Protein AF-A0A2S4KTD4-F1 (afdb_monomer)

Foldseek 3Di:
DDDDDDDPPDPPPPDCPFDWDFLVPADPVLSVLLVLLLVLLCPDPLNLQLLLCLLLQAHALVLQVQFAVRLDDPPQCSNPPRNDRDPCSSVVSVVLVVVDDNRRDIDGPVLRVQCRPDDPPDLSVLLSSVLSSLSSLLVSQLVSNVVSQVPRPCNPVCSQQDFDDPPDPSCVVSCLLVVVGGQPGNLADSFQRPQVLDPSRVSSRNSQSRSCRRQVFRKWAQPDDVVVDVPTDRSWIWGQHRGPPFENWIFTDDPVRSVLSSCSSRDPDPRDDDPPHDTDALVRPDTDQSQPQCVVRVIGSDNRRGDHDDLSDDRPLCDPDDDDGNHHVDPVRSVVSNVVVVVVNCCNVCVVVVPDDD

Structure (mmCIF, N/CA/C/O backbone):
data_AF-A0A2S4KTD4-F1
#
_entry.id   AF-A0A2S4KTD4-F1
#
loop_
_atom_site.group_PDB
_atom_site.id
_atom_site.type_symbol
_atom_site.label_atom_id
_atom_site.label_alt_id
_atom_site.label_comp_id
_atom_site.label_asym_id
_atom_site.label_entity_id
_atom_site.label_seq_id
_atom_site.pdbx_PDB_ins_code
_atom_site.Cartn_x
_atom_site.Cartn_y
_atom_site.Cartn_z
_atom_site.occupancy
_atom_site.B_iso_or_equiv
_atom_site.auth_seq_id
_atom_site.auth_comp_id
_atom_site.auth_asym_id
_atom_site.auth_atom_id
_atom_site.pdbx_PDB_model_num
ATOM 1 N N . MET A 1 1 ? 37.940 0.128 45.887 1.00 30.17 1 MET A N 1
ATOM 2 C CA . MET A 1 1 ? 36.578 0.673 46.060 1.00 30.17 1 MET A CA 1
ATOM 3 C C . MET A 1 1 ? 35.927 0.719 44.689 1.00 30.17 1 MET A C 1
ATOM 5 O O . MET A 1 1 ? 36.475 1.407 43.834 1.00 30.17 1 MET A O 1
ATOM 9 N N . PRO A 1 2 ? 34.872 -0.063 44.424 1.00 27.50 2 PRO A N 1
ATOM 10 C CA . PRO A 1 2 ? 34.248 -0.081 43.109 1.00 27.50 2 PRO A CA 1
ATOM 11 C C . PRO A 1 2 ? 33.307 1.120 42.961 1.00 27.50 2 PRO A C 1
ATOM 13 O O . PRO A 1 2 ? 32.542 1.439 43.870 1.00 27.50 2 PRO A O 1
ATOM 16 N N . ARG A 1 3 ? 33.415 1.803 41.817 1.00 25.70 3 ARG A N 1
ATOM 17 C CA . ARG A 1 3 ? 32.488 2.846 41.376 1.00 25.70 3 ARG A CA 1
ATOM 18 C C . ARG A 1 3 ? 31.232 2.194 40.800 1.00 25.70 3 ARG A C 1
ATOM 20 O O . ARG A 1 3 ? 31.315 1.200 40.087 1.00 25.70 3 ARG A O 1
ATOM 27 N N . SER A 1 4 ? 30.106 2.795 41.160 1.00 28.52 4 SER A N 1
ATOM 28 C CA . SER A 1 4 ? 28.743 2.526 40.712 1.00 28.52 4 SER A CA 1
ATOM 29 C C . SER A 1 4 ? 28.642 2.456 39.186 1.00 28.52 4 SER A C 1
ATOM 31 O O . SER A 1 4 ? 29.039 3.404 38.513 1.00 28.52 4 SER A O 1
ATOM 33 N N . ALA A 1 5 ? 28.086 1.362 38.665 1.00 29.75 5 ALA A N 1
ATOM 34 C CA . ALA A 1 5 ? 27.590 1.282 37.298 1.00 29.75 5 ALA A CA 1
ATOM 35 C C . ALA A 1 5 ? 26.124 1.729 37.302 1.00 29.75 5 ALA A C 1
ATOM 37 O O . ALA A 1 5 ? 25.269 1.099 37.924 1.00 29.75 5 ALA A O 1
ATOM 38 N N . THR A 1 6 ? 25.870 2.870 36.676 1.00 30.16 6 THR A N 1
ATOM 39 C CA . THR A 1 6 ? 24.541 3.386 36.355 1.00 30.16 6 THR A CA 1
ATOM 40 C C . THR A 1 6 ? 23.891 2.473 35.316 1.00 30.16 6 THR A C 1
ATOM 42 O O . THR A 1 6 ? 24.537 2.064 34.355 1.00 30.16 6 THR A O 1
ATOM 45 N N . LEU A 1 7 ? 22.624 2.134 35.550 1.00 32.22 7 LEU A N 1
ATOM 46 C CA . LEU A 1 7 ? 21.774 1.350 34.660 1.00 32.22 7 LEU A CA 1
ATOM 47 C C . LEU A 1 7 ? 21.475 2.161 33.393 1.00 32.22 7 LEU A C 1
ATOM 49 O O . LEU A 1 7 ? 20.851 3.217 33.474 1.00 32.22 7 LEU A O 1
ATOM 53 N N . ASP A 1 8 ? 21.917 1.650 32.249 1.00 29.38 8 ASP A N 1
ATOM 54 C CA . ASP A 1 8 ? 21.559 2.141 30.922 1.00 29.38 8 ASP A CA 1
ATOM 55 C C . ASP A 1 8 ? 20.225 1.490 30.516 1.00 29.38 8 ASP A C 1
ATOM 57 O O . ASP A 1 8 ? 20.170 0.349 30.067 1.00 29.38 8 ASP A O 1
ATOM 61 N N . GLY A 1 9 ? 19.121 2.171 30.829 1.00 31.25 9 GLY A N 1
ATOM 62 C CA . GLY A 1 9 ? 17.746 1.698 30.628 1.00 31.25 9 GLY A CA 1
ATOM 63 C C . GLY A 1 9 ? 17.096 2.213 29.343 1.00 31.25 9 GLY A C 1
ATOM 64 O O . GLY A 1 9 ? 15.888 2.433 29.340 1.00 31.25 9 GLY A O 1
ATOM 65 N N . GLY A 1 10 ? 17.877 2.482 28.290 1.00 29.48 10 GLY A N 1
ATOM 66 C CA . GLY A 1 10 ? 17.402 3.217 27.110 1.00 29.48 10 GLY A CA 1
ATOM 67 C C . GLY A 1 10 ? 17.307 2.450 25.787 1.00 29.48 10 GLY A C 1
ATOM 68 O O . GLY A 1 10 ? 16.684 2.964 24.863 1.00 29.48 10 GLY A O 1
ATOM 69 N N . GLN A 1 11 ? 17.891 1.252 25.653 1.00 28.97 11 GLN A N 1
ATOM 70 C CA . GLN A 1 11 ? 18.060 0.612 24.330 1.00 28.97 11 GLN A CA 1
ATOM 71 C C . GLN A 1 11 ? 17.286 -0.699 24.095 1.00 28.97 11 GLN A C 1
ATOM 73 O O . GLN A 1 11 ? 17.203 -1.153 22.957 1.00 28.97 11 GLN A O 1
ATOM 78 N N . ASP A 1 12 ? 16.625 -1.271 25.105 1.00 30.48 12 ASP A N 1
ATOM 79 C CA . ASP A 1 12 ? 16.071 -2.636 25.007 1.00 30.48 12 ASP A CA 1
ATOM 80 C C . ASP A 1 12 ? 14.594 -2.751 24.560 1.00 30.48 12 ASP A C 1
ATOM 82 O O . ASP A 1 12 ? 14.052 -3.854 24.507 1.00 30.48 12 ASP A O 1
ATOM 86 N N . ILE A 1 13 ? 13.912 -1.658 24.187 1.00 35.38 13 ILE A N 1
ATOM 87 C CA . ILE A 1 13 ? 12.490 -1.723 23.760 1.00 35.38 13 ILE A CA 1
ATOM 88 C C . ILE A 1 13 ? 12.328 -1.885 22.232 1.00 35.38 13 ILE A C 1
ATOM 90 O O . ILE A 1 13 ? 11.271 -2.294 21.755 1.00 35.38 13 ILE A O 1
ATOM 94 N N . GLN A 1 14 ? 13.367 -1.629 21.433 1.00 36.94 14 GLN A N 1
ATOM 95 C CA . GLN A 1 14 ? 13.210 -1.461 19.979 1.00 36.94 14 GLN A CA 1
ATOM 96 C C . GLN A 1 14 ? 13.331 -2.739 19.136 1.00 36.94 14 GLN A C 1
ATOM 98 O O . GLN A 1 14 ? 13.134 -2.677 17.927 1.00 36.94 14 GLN A O 1
ATOM 103 N N . ASN A 1 15 ? 13.592 -3.901 19.741 1.00 35.81 15 ASN A N 1
ATOM 104 C CA . ASN A 1 15 ? 13.793 -5.147 18.991 1.00 35.81 15 ASN A CA 1
ATOM 105 C C . ASN A 1 15 ? 13.049 -6.353 19.579 1.00 35.81 15 ASN A C 1
ATOM 107 O O . ASN A 1 15 ? 13.489 -7.498 19.471 1.00 35.81 15 ASN A O 1
ATOM 111 N N . ALA A 1 16 ? 11.897 -6.117 20.209 1.00 38.88 16 ALA A N 1
ATOM 112 C CA . ALA A 1 16 ? 10.996 -7.208 20.535 1.00 38.88 16 ALA A CA 1
ATOM 113 C C . ALA A 1 16 ? 10.395 -7.739 19.225 1.00 38.88 16 ALA A C 1
ATOM 115 O O . ALA A 1 16 ? 9.405 -7.223 18.717 1.00 38.88 16 ALA A O 1
ATOM 116 N N . GLN A 1 17 ? 11.007 -8.775 18.655 1.00 50.47 17 GLN A N 1
ATOM 117 C CA . GLN A 1 17 ? 10.362 -9.610 17.651 1.00 50.47 17 GLN A CA 1
ATOM 118 C C . GLN A 1 17 ? 9.195 -10.308 18.357 1.00 50.47 17 GLN A C 1
ATOM 120 O O . GLN A 1 17 ? 9.355 -11.348 18.998 1.00 50.47 17 GLN A O 1
ATOM 125 N N . PHE A 1 18 ? 8.030 -9.661 18.357 1.00 62.50 18 PHE A N 1
ATOM 126 C CA . PHE A 1 18 ? 6.862 -10.179 19.052 1.00 62.50 18 PHE A CA 1
ATOM 127 C C . PHE A 1 18 ? 6.509 -11.548 18.490 1.00 62.50 18 PHE A C 1
ATOM 129 O O . PHE A 1 18 ? 6.606 -11.804 17.286 1.00 62.50 18 PHE A O 1
ATOM 136 N N . LYS A 1 19 ? 6.097 -12.445 19.386 1.00 80.62 19 LYS A N 1
ATOM 137 C CA . LYS A 1 19 ? 5.692 -13.792 19.006 1.00 80.62 19 LYS A CA 1
ATOM 138 C C . LYS A 1 19 ? 4.590 -13.695 17.950 1.00 80.62 19 LYS A C 1
ATOM 140 O O . LYS A 1 19 ? 3.587 -13.015 18.167 1.00 80.62 19 LYS A O 1
ATOM 145 N N . LYS A 1 20 ? 4.776 -14.378 16.822 1.00 85.06 20 LYS A N 1
ATOM 146 C CA . LYS A 1 20 ? 3.723 -14.541 15.821 1.00 85.06 20 LYS A CA 1
ATOM 147 C C . LYS A 1 20 ? 2.714 -15.588 16.305 1.00 85.06 20 LYS A C 1
ATOM 149 O O . LYS A 1 20 ? 3.114 -16.638 16.814 1.00 85.06 20 LYS A O 1
ATOM 154 N N . LEU A 1 21 ? 1.422 -15.293 16.183 1.00 82.88 21 LEU A N 1
ATOM 155 C CA . LEU A 1 21 ? 0.322 -16.203 16.514 1.00 82.88 21 LEU A CA 1
ATOM 156 C C . LEU A 1 21 ? -0.505 -16.490 15.263 1.00 82.88 21 LEU A C 1
ATOM 158 O O . LEU A 1 21 ? -0.797 -15.576 14.494 1.00 82.88 21 LEU A O 1
ATOM 162 N N . ALA A 1 22 ? -0.875 -17.757 15.084 1.00 82.00 22 ALA A N 1
ATOM 163 C CA . ALA A 1 22 ? -1.760 -18.182 14.008 1.00 82.00 22 ALA A CA 1
ATOM 164 C C . ALA A 1 22 ? -3.225 -17.842 14.326 1.00 82.00 22 ALA A C 1
ATOM 166 O O . ALA A 1 22 ? -3.606 -17.693 15.495 1.00 82.00 22 ALA A O 1
ATOM 167 N N . MET A 1 23 ? -4.045 -17.714 13.282 1.00 79.56 23 MET A N 1
ATOM 168 C CA . MET A 1 23 ? -5.451 -17.303 13.405 1.00 79.56 23 MET A CA 1
ATOM 169 C C . MET A 1 23 ? -6.358 -18.339 14.061 1.00 79.56 23 MET A C 1
ATOM 171 O O . MET A 1 23 ? -7.436 -17.993 14.546 1.00 79.56 23 MET A O 1
ATOM 175 N N . ASP A 1 24 ? -5.904 -19.585 14.150 1.00 77.50 24 ASP A N 1
ATOM 176 C CA . ASP A 1 24 ? -6.538 -20.640 14.938 1.00 77.50 24 ASP A CA 1
ATOM 177 C C . ASP A 1 24 ? -6.622 -20.320 16.445 1.00 77.50 24 ASP A C 1
ATOM 179 O O . ASP A 1 24 ? -7.449 -20.897 17.147 1.00 77.50 24 ASP A O 1
ATOM 183 N N . ASN A 1 25 ? -5.836 -19.355 16.941 1.00 77.38 25 ASN A N 1
ATOM 184 C CA . ASN A 1 25 ? -5.872 -18.898 18.334 1.00 77.38 25 ASN A CA 1
ATOM 185 C C . ASN A 1 25 ? -6.998 -17.889 18.628 1.00 77.38 25 ASN A C 1
ATOM 187 O O . ASN A 1 25 ? -7.193 -17.507 19.784 1.00 77.38 25 ASN A O 1
ATOM 191 N N . LEU A 1 26 ? -7.725 -17.417 17.611 1.00 78.88 26 LEU A N 1
ATOM 192 C CA . LEU A 1 26 ? -8.837 -16.489 17.802 1.00 78.88 26 LEU A CA 1
ATOM 193 C C . LEU A 1 26 ? -10.074 -17.190 18.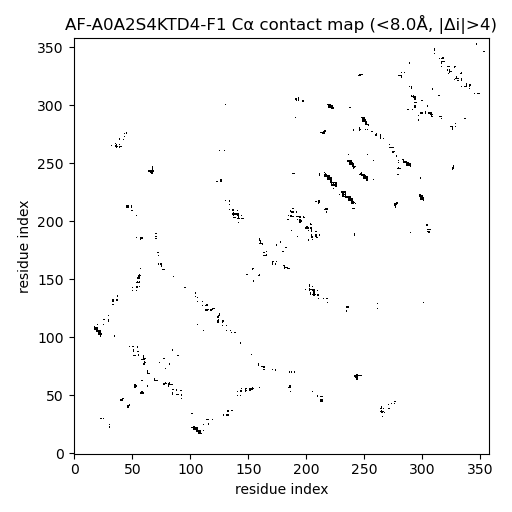373 1.00 78.88 26 LEU A C 1
ATOM 195 O O . LEU A 1 26 ? -10.423 -18.298 17.976 1.00 78.88 26 LEU A O 1
ATOM 199 N N . HIS A 1 27 ? -10.820 -16.484 19.229 1.00 84.00 27 HIS A N 1
ATOM 200 C CA . HIS A 1 27 ? -12.164 -16.914 19.621 1.00 84.00 27 HIS A CA 1
ATOM 201 C C . HIS A 1 27 ? -13.071 -17.060 18.388 1.00 84.00 27 HIS A C 1
ATOM 203 O O . HIS A 1 27 ? -13.015 -16.220 17.486 1.00 84.00 27 HIS A O 1
ATOM 209 N N . ASP A 1 28 ? -13.974 -18.047 18.395 1.00 85.25 28 ASP A N 1
ATOM 210 C CA . ASP A 1 28 ? -14.832 -18.400 17.249 1.00 85.25 28 ASP A CA 1
ATOM 211 C C . ASP A 1 28 ? -15.504 -17.192 16.584 1.00 85.25 28 ASP A C 1
ATOM 213 O O . ASP A 1 28 ? -15.520 -17.069 15.359 1.00 85.25 28 ASP A O 1
ATOM 217 N N . ARG A 1 29 ? -16.025 -16.252 17.386 1.00 90.25 29 ARG A N 1
ATOM 218 C CA . ARG A 1 29 ? -16.691 -15.047 16.871 1.00 90.25 29 ARG A CA 1
ATOM 219 C C . ARG A 1 29 ? -15.725 -14.104 16.149 1.00 90.25 29 ARG A C 1
ATOM 221 O O . ARG A 1 29 ? -16.057 -13.610 15.074 1.00 90.25 29 ARG A O 1
ATOM 228 N N . HIS A 1 30 ? -14.562 -13.834 16.736 1.00 92.69 30 HIS A N 1
ATOM 229 C CA . HIS A 1 30 ? -13.524 -12.980 16.149 1.00 92.69 30 HIS A CA 1
ATOM 230 C C . HIS A 1 30 ? -12.955 -13.619 14.882 1.00 92.69 30 HIS A C 1
ATOM 232 O O . HIS A 1 30 ? -12.873 -12.956 13.849 1.00 92.69 30 HIS A O 1
ATOM 238 N N . ARG A 1 31 ? -12.676 -14.928 14.925 1.00 91.00 31 ARG A N 1
ATOM 239 C CA . ARG A 1 31 ? -12.229 -15.698 13.760 1.00 91.00 31 ARG A CA 1
ATOM 240 C C . ARG A 1 31 ? -13.246 -15.651 12.623 1.00 91.00 31 ARG A C 1
ATOM 242 O O . ARG A 1 31 ? -12.862 -15.418 11.480 1.00 91.00 31 ARG A O 1
ATOM 249 N N . ALA A 1 32 ? -14.534 -15.824 12.919 1.00 91.88 32 ALA A N 1
ATOM 250 C CA . ALA A 1 32 ? -15.591 -15.775 11.911 1.00 91.88 32 ALA A CA 1
ATOM 251 C C . ALA A 1 32 ? -15.706 -14.392 11.247 1.00 91.88 32 ALA A C 1
ATOM 253 O O . ALA A 1 32 ? -15.875 -14.311 10.030 1.00 91.88 32 ALA A O 1
ATOM 254 N N . ILE A 1 33 ? -15.587 -13.304 12.021 1.00 94.81 33 ILE A N 1
ATOM 255 C CA . ILE A 1 33 ? -15.625 -11.938 11.474 1.00 94.81 33 ILE A CA 1
ATOM 256 C C . ILE A 1 33 ? -14.415 -11.687 10.573 1.00 94.81 33 ILE A C 1
ATOM 258 O O . ILE A 1 33 ? -14.598 -11.218 9.453 1.00 94.81 33 ILE A O 1
ATOM 262 N N . PHE A 1 34 ? -13.210 -12.032 11.030 1.00 95.12 34 PHE A N 1
ATOM 263 C CA . PHE A 1 34 ? -11.998 -11.903 10.224 1.00 95.12 34 PHE A CA 1
ATOM 264 C C . PHE A 1 34 ? -12.073 -12.729 8.934 1.00 95.12 34 PHE A C 1
ATOM 266 O O . PHE A 1 34 ? -11.857 -12.193 7.852 1.00 95.12 34 PHE A O 1
ATOM 273 N N . SER A 1 35 ? -12.428 -14.013 9.033 1.00 93.69 35 SER A N 1
ATOM 274 C CA . SER A 1 35 ? -12.451 -14.926 7.880 1.00 93.69 35 SER A CA 1
ATOM 275 C C . SER A 1 35 ? -13.426 -14.442 6.810 1.00 93.69 35 SER A C 1
ATOM 277 O O . SER A 1 35 ? -13.122 -14.485 5.618 1.00 93.69 35 SER A O 1
ATOM 279 N N . ARG A 1 36 ? -14.586 -13.924 7.232 1.00 94.69 36 ARG A N 1
ATOM 280 C CA . ARG A 1 36 ? -15.562 -13.312 6.329 1.00 94.69 36 ARG A CA 1
ATOM 281 C C . ARG A 1 36 ? -15.031 -12.031 5.697 1.00 94.69 36 ARG A C 1
ATOM 283 O O . ARG A 1 36 ? -15.137 -11.880 4.488 1.00 94.69 36 ARG A O 1
ATOM 290 N N . ALA A 1 37 ? -14.430 -11.145 6.487 1.00 96.88 37 ALA A N 1
ATOM 291 C CA . ALA A 1 37 ? -13.842 -9.909 5.983 1.00 96.88 37 ALA A CA 1
ATOM 292 C C . ALA A 1 37 ? -12.759 -10.181 4.929 1.00 96.88 37 ALA A C 1
ATOM 294 O O . ALA A 1 37 ? -12.789 -9.585 3.854 1.00 96.88 37 ALA A O 1
ATOM 295 N N . LEU A 1 38 ? -11.864 -11.135 5.193 1.00 96.38 38 LEU A N 1
ATOM 296 C CA . LEU A 1 38 ? -10.833 -11.545 4.245 1.00 96.38 38 LEU A CA 1
ATOM 297 C C . LEU A 1 38 ? -11.445 -12.173 2.990 1.00 96.38 38 LEU A C 1
ATOM 299 O O . LEU A 1 38 ? -11.059 -11.822 1.879 1.00 96.38 38 LEU A O 1
ATOM 303 N N . SER A 1 39 ? -12.444 -13.044 3.154 1.00 94.75 39 SER A N 1
ATOM 304 C CA . SER A 1 39 ? -13.160 -13.649 2.024 1.00 94.75 39 SER A CA 1
ATOM 305 C C . SER A 1 39 ? -13.825 -12.592 1.140 1.00 94.75 39 SER A C 1
ATOM 307 O O . SER A 1 39 ? -13.712 -12.678 -0.079 1.00 94.75 39 SER A O 1
ATOM 309 N N . ASN A 1 40 ? -14.455 -11.570 1.732 1.00 97.12 40 ASN A N 1
ATOM 310 C CA . ASN A 1 40 ? -15.074 -10.470 0.991 1.00 97.12 40 ASN A CA 1
ATOM 311 C C . ASN A 1 40 ? -14.031 -9.717 0.155 1.00 97.12 40 ASN A C 1
ATOM 313 O O . ASN A 1 40 ? -14.266 -9.485 -1.027 1.00 97.12 40 ASN A O 1
ATOM 317 N N . VAL A 1 41 ? -12.866 -9.390 0.731 1.00 97.75 41 VAL A N 1
ATOM 318 C CA . VAL A 1 41 ? -11.768 -8.720 0.008 1.00 97.75 41 VAL A CA 1
ATOM 319 C C . VAL A 1 41 ? -11.242 -9.587 -1.132 1.00 97.75 41 VAL A C 1
ATOM 321 O O . VAL A 1 41 ? -11.158 -9.123 -2.269 1.00 97.75 41 VAL A O 1
ATOM 324 N N . LEU A 1 42 ? -10.924 -10.855 -0.861 1.00 95.44 42 LEU A N 1
ATOM 325 C CA . LEU A 1 42 ? -10.374 -11.758 -1.872 1.00 95.44 42 LEU A CA 1
ATOM 326 C C . LEU A 1 42 ? -11.384 -12.054 -2.991 1.00 95.44 42 LEU A C 1
ATOM 328 O O . LEU A 1 42 ? -10.984 -12.324 -4.119 1.00 95.44 42 LEU A O 1
ATOM 332 N N . ALA A 1 43 ? -12.688 -12.008 -2.718 1.00 94.62 43 ALA A N 1
ATOM 333 C CA . ALA A 1 43 ? -13.732 -12.207 -3.722 1.00 94.62 43 ALA A CA 1
ATOM 334 C C . ALA A 1 43 ? -13.897 -11.027 -4.700 1.00 94.62 43 ALA A C 1
ATOM 336 O O . ALA A 1 43 ? -14.685 -11.131 -5.639 1.00 94.62 43 ALA A O 1
ATOM 337 N N . THR A 1 44 ? -13.193 -9.910 -4.496 1.00 97.12 44 THR A N 1
ATOM 338 C CA . THR A 1 44 ? -13.256 -8.763 -5.411 1.00 97.12 44 THR A CA 1
ATOM 339 C C . THR A 1 44 ? -12.488 -9.022 -6.708 1.00 97.12 44 THR A C 1
ATOM 341 O O . THR A 1 44 ? -11.442 -9.673 -6.710 1.00 97.12 44 THR A O 1
ATOM 344 N N . GLU A 1 45 ? -12.974 -8.447 -7.810 1.00 96.69 45 GLU A N 1
ATOM 345 C CA . GLU A 1 45 ? -12.299 -8.505 -9.117 1.00 96.69 45 GLU A CA 1
ATOM 346 C C . GLU A 1 45 ? -10.893 -7.890 -9.054 1.00 96.69 45 GLU A C 1
ATOM 348 O O . GLU A 1 45 ? -9.951 -8.422 -9.636 1.00 96.69 45 GLU A O 1
ATOM 353 N N . ILE A 1 46 ? -10.714 -6.808 -8.286 1.00 97.69 46 ILE A N 1
ATOM 354 C CA . ILE A 1 46 ? -9.402 -6.169 -8.134 1.00 97.69 46 ILE A CA 1
ATOM 355 C C . ILE A 1 46 ? -8.406 -7.052 -7.373 1.00 97.69 46 ILE A C 1
ATOM 357 O O . ILE A 1 46 ? -7.233 -7.089 -7.744 1.00 97.69 46 ILE A O 1
ATOM 361 N N . ALA A 1 47 ? -8.848 -7.803 -6.356 1.00 97.81 47 ALA A N 1
ATOM 362 C CA . ALA A 1 47 ? -7.993 -8.768 -5.665 1.00 97.81 47 ALA A CA 1
ATOM 363 C C . ALA A 1 47 ? -7.593 -9.925 -6.580 1.00 97.81 47 ALA A C 1
ATOM 365 O O . ALA A 1 47 ? -6.419 -10.295 -6.612 1.00 97.81 47 ALA A O 1
ATOM 366 N N . GLU A 1 48 ? -8.540 -10.450 -7.359 1.00 97.69 48 GLU A N 1
ATOM 367 C CA . GLU A 1 48 ? -8.266 -11.488 -8.348 1.00 97.69 48 GLU A CA 1
ATOM 368 C C . GLU A 1 48 ? -7.248 -11.024 -9.391 1.00 97.69 48 GLU A C 1
ATOM 370 O O . GLU A 1 48 ? -6.220 -11.677 -9.558 1.00 97.69 48 GLU A O 1
ATOM 375 N N . LEU A 1 49 ? -7.480 -9.871 -10.022 1.00 98.31 49 LEU A N 1
ATOM 376 C CA . LEU A 1 49 ? -6.595 -9.324 -11.048 1.00 98.31 49 LEU A CA 1
ATOM 377 C C . LEU A 1 49 ? -5.203 -8.988 -10.498 1.00 98.31 49 LEU A C 1
ATOM 379 O O . LEU A 1 49 ? -4.196 -9.187 -11.175 1.00 98.31 49 LEU A O 1
ATOM 383 N N . THR A 1 50 ? -5.124 -8.476 -9.269 1.00 98.50 50 THR A N 1
ATOM 384 C CA . THR A 1 50 ? -3.837 -8.170 -8.627 1.00 98.50 50 THR A CA 1
ATOM 385 C C . THR A 1 50 ? -3.057 -9.455 -8.358 1.00 98.50 50 THR A C 1
ATOM 387 O O . THR A 1 50 ? -1.892 -9.552 -8.732 1.00 98.50 50 THR A O 1
ATOM 390 N N . CYS A 1 51 ? -3.701 -10.473 -7.781 1.00 98.12 51 CYS A N 1
ATOM 391 C CA . CYS A 1 51 ? -3.074 -11.776 -7.556 1.00 98.12 51 CYS A CA 1
ATOM 392 C C . CYS A 1 51 ? -2.685 -12.462 -8.873 1.00 98.12 51 CYS A C 1
ATOM 394 O O . CYS A 1 51 ? -1.637 -13.099 -8.939 1.00 98.12 51 CYS A O 1
ATOM 396 N N . ALA A 1 52 ? -3.495 -12.314 -9.923 1.00 98.38 52 ALA A N 1
ATOM 397 C CA . ALA A 1 52 ? -3.203 -12.859 -11.242 1.00 98.38 52 ALA A CA 1
ATOM 398 C C . ALA A 1 52 ? -1.947 -12.248 -11.854 1.00 98.38 52 ALA A C 1
ATOM 400 O O . ALA A 1 52 ? -1.083 -12.992 -12.295 1.00 98.38 52 ALA A O 1
ATOM 401 N N . GLN A 1 53 ? -1.778 -10.929 -11.773 1.00 98.25 53 GLN A N 1
ATOM 402 C CA . GLN A 1 53 ? -0.542 -10.284 -12.218 1.00 98.25 53 GLN A CA 1
ATOM 403 C C . GLN A 1 53 ? 0.682 -10.793 -11.452 1.00 98.25 53 GLN A C 1
ATOM 405 O O . GLN A 1 53 ? 1.699 -11.076 -12.070 1.00 98.25 53 GLN A O 1
ATOM 410 N N . ILE A 1 54 ? 0.587 -10.995 -10.131 1.00 98.19 54 ILE A N 1
ATOM 411 C CA . ILE A 1 54 ? 1.697 -11.565 -9.343 1.00 98.19 54 ILE A CA 1
ATOM 412 C C . ILE A 1 54 ? 2.059 -12.974 -9.837 1.00 98.19 54 ILE A C 1
ATOM 414 O O . ILE A 1 54 ? 3.240 -13.309 -9.919 1.00 98.19 54 ILE A O 1
ATOM 418 N N . VAL A 1 55 ? 1.060 -13.792 -10.184 1.00 97.75 55 VAL A N 1
ATOM 419 C CA . VAL A 1 55 ? 1.275 -15.127 -10.769 1.00 97.75 55 VAL A CA 1
ATOM 420 C C . VAL A 1 55 ? 1.882 -15.041 -12.171 1.00 97.75 55 VAL A C 1
ATOM 422 O O . VAL A 1 55 ? 2.750 -15.851 -12.503 1.00 97.75 55 VAL A O 1
ATOM 425 N N . ASP A 1 56 ? 1.457 -14.060 -12.966 1.00 96.94 56 ASP A N 1
ATOM 426 C CA . ASP A 1 56 ? 2.033 -13.749 -14.277 1.00 96.94 56 ASP A CA 1
ATOM 427 C C . ASP A 1 56 ? 3.508 -13.340 -14.158 1.00 96.94 56 ASP A C 1
ATOM 429 O O . ASP A 1 56 ? 4.349 -13.710 -14.971 1.00 96.94 56 ASP A O 1
ATOM 433 N N . GLY A 1 57 ? 3.854 -12.646 -13.073 1.00 96.00 57 GLY A N 1
ATOM 434 C CA . GLY A 1 57 ? 5.211 -12.243 -12.701 1.00 96.00 57 GLY A CA 1
ATOM 435 C C . GLY A 1 57 ? 5.591 -10.824 -13.119 1.00 96.00 57 GLY A C 1
ATOM 436 O O . GLY A 1 57 ? 6.606 -10.318 -12.645 1.00 96.00 57 GLY A O 1
ATOM 437 N N . ILE A 1 58 ? 4.765 -10.152 -13.924 1.00 95.75 58 ILE A N 1
ATOM 438 C CA . ILE A 1 58 ? 4.885 -8.720 -14.233 1.00 95.75 58 ILE A CA 1
ATOM 439 C C . ILE A 1 58 ? 3.498 -8.043 -14.234 1.00 95.75 58 ILE A C 1
ATOM 441 O O . ILE A 1 58 ? 2.484 -8.711 -14.450 1.00 95.75 58 ILE A O 1
ATOM 445 N N . PRO A 1 59 ? 3.403 -6.725 -13.974 1.00 96.06 59 PRO A N 1
ATOM 446 C CA . PRO A 1 59 ? 2.129 -6.015 -14.015 1.00 96.06 59 PRO A CA 1
ATOM 447 C C . PRO A 1 59 ? 1.636 -5.831 -15.453 1.00 96.06 59 PRO A C 1
ATOM 449 O O . PRO A 1 59 ? 2.420 -5.743 -16.398 1.00 96.06 59 PRO A O 1
ATOM 452 N N . LEU A 1 60 ? 0.322 -5.705 -15.623 1.00 97.00 60 LEU A N 1
ATOM 453 C CA . LEU A 1 60 ? -0.265 -5.247 -16.878 1.00 97.00 60 LEU A CA 1
ATOM 454 C C . LEU A 1 60 ? 0.195 -3.821 -17.174 1.00 97.00 60 LEU A C 1
ATOM 456 O O . LEU A 1 60 ? 0.321 -2.990 -16.271 1.00 97.00 60 LEU A O 1
ATOM 460 N N . SER A 1 61 ? 0.349 -3.502 -18.456 1.00 95.44 61 SER A N 1
ATOM 461 C CA . SER A 1 61 ? 0.737 -2.161 -18.889 1.00 95.44 61 SER A CA 1
ATOM 462 C C . SER A 1 61 ? -0.193 -1.073 -18.353 1.00 95.44 61 SER A C 1
ATOM 464 O O . SER A 1 61 ? 0.273 -0.003 -17.971 1.00 95.44 61 SER A O 1
ATOM 466 N N . SER A 1 62 ? -1.502 -1.323 -18.302 1.00 94.94 62 SER A N 1
ATOM 467 C CA . SER A 1 62 ? -2.465 -0.368 -17.745 1.00 94.94 62 SER A CA 1
ATOM 468 C C . SER A 1 62 ? -2.230 -0.107 -16.257 1.00 94.94 62 SER A C 1
ATOM 470 O O . SER A 1 62 ? -2.350 1.033 -15.818 1.00 94.94 62 SER A O 1
ATOM 472 N N . VAL A 1 63 ? -1.860 -1.141 -15.500 1.00 94.94 63 VAL A N 1
ATOM 473 C CA . VAL A 1 63 ? -1.630 -1.066 -14.054 1.00 94.94 63 VAL A CA 1
ATOM 474 C C . VAL A 1 63 ? -0.308 -0.375 -13.737 1.00 94.94 63 VAL A C 1
ATOM 476 O O . VAL A 1 63 ? -0.263 0.430 -12.811 1.00 94.94 63 VAL A O 1
ATOM 479 N N . GLU A 1 64 ? 0.742 -0.625 -14.522 1.00 93.25 64 GLU A N 1
ATOM 480 C CA . GLU A 1 64 ? 1.999 0.125 -14.415 1.00 93.25 64 GLU A CA 1
ATOM 481 C C . GLU A 1 64 ? 1.773 1.616 -14.704 1.00 93.25 64 GLU A C 1
ATOM 483 O O . GLU A 1 64 ? 2.180 2.475 -13.919 1.00 93.25 64 GLU A O 1
ATOM 488 N N . LYS A 1 65 ? 1.050 1.930 -15.790 1.00 91.12 65 LYS A N 1
ATOM 489 C CA . LYS A 1 65 ? 0.782 3.315 -16.215 1.00 91.12 65 LYS A CA 1
ATOM 490 C C . LYS A 1 65 ? -0.067 4.090 -15.202 1.00 91.12 65 LYS A C 1
ATOM 492 O O . LYS A 1 65 ? -0.040 5.321 -15.214 1.00 91.12 65 LYS A O 1
ATOM 497 N N . ASP A 1 66 ? -0.801 3.373 -14.355 1.00 91.75 66 ASP A N 1
ATOM 498 C CA . ASP A 1 66 ? -1.607 3.867 -13.236 1.00 91.75 66 ASP A CA 1
ATOM 499 C C . ASP A 1 66 ? -0.787 4.036 -11.931 1.00 91.75 66 ASP A C 1
ATOM 501 O O . ASP A 1 66 ? -1.336 4.166 -10.835 1.00 91.75 66 ASP A O 1
ATOM 505 N N . GLY A 1 67 ? 0.545 4.014 -12.016 1.00 86.94 67 GLY A N 1
ATOM 506 C CA . GLY A 1 67 ? 1.458 4.341 -10.922 1.00 86.94 67 GLY A CA 1
ATOM 507 C C . GLY A 1 67 ? 1.755 5.843 -10.814 1.00 86.94 67 GLY A C 1
ATOM 5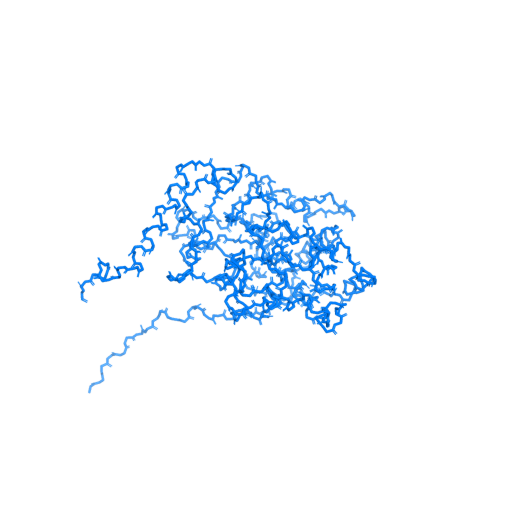08 O O . GLY A 1 67 ? 2.021 6.521 -11.811 1.00 86.94 67 GLY A O 1
ATOM 509 N N . TYR A 1 68 ? 1.778 6.387 -9.596 1.00 79.50 68 TYR A N 1
ATOM 510 C CA . TYR A 1 68 ? 2.209 7.760 -9.350 1.00 79.50 68 TYR A CA 1
ATOM 511 C C . TYR A 1 68 ? 3.702 7.894 -9.677 1.00 79.50 68 TYR A C 1
ATOM 513 O O . TYR A 1 68 ? 4.554 7.252 -9.069 1.00 79.50 68 TYR A O 1
ATOM 521 N N . GLY A 1 69 ? 4.032 8.791 -10.607 1.00 69.38 69 GLY A N 1
ATOM 522 C CA . GLY A 1 69 ? 5.414 9.073 -11.002 1.00 69.38 69 GLY A CA 1
ATOM 523 C C . GLY A 1 69 ? 6.005 8.112 -12.036 1.00 69.38 69 GLY A C 1
ATOM 524 O O . GLY A 1 69 ? 7.028 8.481 -12.595 1.00 69.38 69 GLY A O 1
ATOM 525 N N . ARG A 1 70 ? 5.319 6.995 -12.354 1.00 66.75 70 ARG A N 1
ATOM 526 C CA . ARG A 1 70 ? 5.758 5.885 -13.232 1.00 66.75 70 ARG A CA 1
ATOM 527 C C . ARG A 1 70 ? 7.100 5.285 -12.807 1.00 66.75 70 ARG A C 1
ATOM 529 O O . ARG A 1 70 ? 8.128 5.948 -12.859 1.00 66.75 70 ARG A O 1
ATOM 536 N N . SER A 1 71 ? 7.093 4.017 -12.416 1.00 71.00 71 SER A N 1
ATOM 537 C CA . SER A 1 71 ? 8.316 3.340 -11.966 1.00 71.00 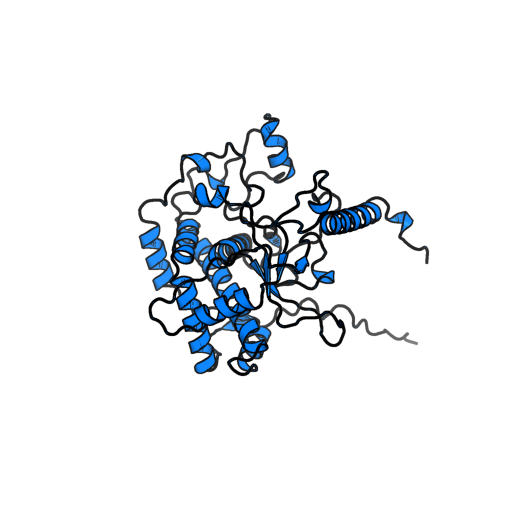71 SER A CA 1
ATOM 538 C C . SER A 1 71 ? 9.197 2.894 -13.138 1.00 71.00 71 SER A C 1
ATOM 540 O O . SER A 1 71 ? 10.403 2.732 -12.975 1.00 71.00 71 SER A O 1
ATOM 542 N N . LEU A 1 72 ? 8.625 2.702 -14.334 1.00 85.12 72 LEU A N 1
ATOM 543 C CA . LEU A 1 72 ? 9.375 2.257 -15.508 1.00 85.12 72 LEU A CA 1
ATOM 544 C C . LEU A 1 72 ? 9.620 3.391 -16.506 1.00 85.12 72 LEU A C 1
ATOM 546 O O . LEU A 1 72 ? 8.804 4.303 -16.670 1.00 85.12 72 LEU A O 1
ATOM 550 N N . SER A 1 73 ? 10.731 3.286 -17.246 1.00 86.25 73 SER A N 1
ATOM 551 C CA . SER A 1 73 ? 10.967 4.133 -18.420 1.00 86.25 73 SER A CA 1
ATOM 552 C C . SER A 1 73 ? 9.784 4.041 -19.389 1.00 86.25 73 SER A C 1
ATOM 554 O O . SER A 1 73 ? 9.156 2.991 -19.566 1.00 86.25 73 SER A O 1
ATOM 556 N N . ARG A 1 74 ? 9.501 5.147 -20.084 1.00 84.50 74 ARG A N 1
ATOM 557 C CA . ARG A 1 74 ? 8.465 5.203 -21.129 1.00 84.50 74 ARG A CA 1
ATOM 558 C C . ARG A 1 74 ? 8.745 4.252 -22.293 1.00 84.50 74 ARG A C 1
ATOM 560 O O . ARG A 1 74 ? 7.812 3.909 -23.011 1.00 84.50 74 ARG A O 1
ATOM 567 N N . LYS A 1 75 ? 10.002 3.835 -22.467 1.00 88.69 75 LYS A N 1
ATOM 568 C CA . LYS A 1 75 ? 10.455 2.911 -23.516 1.00 88.69 75 LYS A CA 1
ATOM 569 C C . LYS A 1 75 ? 10.413 1.445 -23.083 1.00 88.69 75 LYS A C 1
ATOM 571 O O . LYS A 1 75 ? 10.757 0.575 -23.877 1.00 88.69 75 LYS A O 1
ATOM 576 N N . HIS A 1 76 ? 10.008 1.160 -21.844 1.00 91.62 76 HIS A N 1
ATOM 577 C CA . HIS A 1 76 ? 9.981 -0.204 -21.334 1.00 91.62 76 HIS A CA 1
ATOM 578 C C . HIS A 1 76 ? 9.052 -1.093 -22.196 1.00 91.62 76 HIS A C 1
ATOM 580 O O . HIS A 1 76 ? 7.868 -0.765 -22.331 1.00 91.62 76 HIS A O 1
ATOM 586 N N . PRO A 1 77 ? 9.521 -2.234 -22.745 1.00 94.06 77 PRO A N 1
ATOM 587 C CA . PRO A 1 77 ? 8.750 -3.038 -23.705 1.00 94.06 77 PRO A CA 1
ATOM 588 C C . PRO A 1 77 ? 7.405 -3.549 -23.173 1.00 94.06 77 PRO A C 1
ATOM 590 O O . PRO A 1 77 ? 6.449 -3.689 -23.935 1.00 94.06 77 PRO A O 1
ATOM 593 N N . LEU A 1 78 ? 7.309 -3.762 -21.852 1.00 94.12 78 LEU A N 1
ATOM 594 C CA . LEU A 1 78 ? 6.065 -4.077 -21.127 1.00 94.12 78 LEU A CA 1
ATOM 595 C C . LEU A 1 78 ? 4.871 -3.232 -21.594 1.00 94.12 78 LEU A C 1
ATOM 597 O O . LEU A 1 78 ? 3.763 -3.759 -21.686 1.00 94.12 78 LEU A O 1
ATOM 601 N N . HIS A 1 79 ? 5.092 -1.951 -21.927 1.00 92.12 79 HIS A N 1
ATOM 602 C CA . HIS A 1 79 ? 4.029 -1.018 -22.318 1.00 92.12 79 HIS A CA 1
ATOM 603 C C . HIS A 1 79 ? 3.246 -1.419 -23.562 1.00 92.12 79 HIS A C 1
ATOM 605 O O . HIS A 1 79 ? 2.127 -0.931 -23.745 1.00 92.12 79 HIS A O 1
ATOM 611 N N . GLU A 1 80 ? 3.844 -2.255 -24.404 1.00 93.06 80 GLU A N 1
ATOM 612 C CA . GLU A 1 80 ? 3.276 -2.724 -25.663 1.00 93.06 80 GLU A CA 1
ATOM 613 C C . GLU A 1 80 ? 2.937 -4.215 -25.606 1.00 93.06 80 GLU A C 1
ATOM 615 O O . GLU A 1 80 ? 1.922 -4.632 -26.162 1.00 93.06 80 GLU A O 1
ATOM 620 N N . VAL A 1 81 ? 3.761 -5.016 -24.919 1.00 92.81 81 VAL A N 1
ATOM 621 C CA . VAL A 1 81 ? 3.684 -6.484 -25.006 1.00 92.81 81 VAL A CA 1
ATOM 622 C C . VAL A 1 81 ? 2.806 -7.139 -23.940 1.00 92.81 81 VAL A C 1
ATOM 624 O O . VAL A 1 81 ? 2.252 -8.199 -24.208 1.00 92.81 81 VAL A O 1
ATOM 627 N N . HIS A 1 82 ? 2.641 -6.531 -22.760 1.00 95.94 82 HIS A N 1
ATOM 628 C CA . HIS A 1 82 ? 1.894 -7.132 -21.645 1.00 95.94 82 HIS A CA 1
ATOM 629 C C . HIS A 1 82 ? 0.628 -6.322 -21.338 1.00 95.94 82 HIS A C 1
ATOM 631 O O . HIS A 1 82 ? 0.515 -5.609 -20.337 1.00 95.94 82 HIS A O 1
ATOM 637 N N . THR A 1 83 ? -0.314 -6.358 -22.280 1.00 96.56 83 THR A N 1
ATOM 638 C CA . THR A 1 83 ? -1.606 -5.652 -22.187 1.00 96.56 83 THR A CA 1
ATOM 639 C C . THR A 1 83 ? -2.721 -6.519 -21.606 1.00 96.56 83 THR A C 1
ATOM 641 O O . THR A 1 83 ? -3.694 -5.983 -21.075 1.00 96.56 83 THR A O 1
ATOM 644 N N . GLU A 1 84 ? -2.547 -7.837 -21.646 1.00 97.19 84 GLU A N 1
ATOM 645 C CA . GLU A 1 84 ? -3.448 -8.859 -21.120 1.00 97.19 84 GLU A CA 1
ATOM 646 C C . GLU A 1 84 ? -2.623 -9.905 -20.362 1.00 97.19 84 GLU A C 1
ATOM 648 O O . GLU A 1 84 ? -1.422 -10.029 -20.601 1.00 97.19 84 GLU A O 1
ATOM 653 N N . LEU A 1 85 ? -3.270 -10.643 -19.455 1.00 97.69 85 LEU A N 1
ATOM 654 C CA . LEU A 1 85 ? -2.620 -11.724 -18.712 1.00 97.69 85 LEU A CA 1
ATOM 655 C C . LEU A 1 85 ? -2.214 -12.864 -19.654 1.00 97.69 85 LEU A C 1
ATOM 657 O O . LEU A 1 85 ? -2.936 -13.181 -20.607 1.00 97.69 85 LEU A O 1
ATOM 661 N N . CYS A 1 86 ? -1.112 -13.542 -19.345 1.00 96.88 86 CYS A N 1
ATOM 662 C CA . CYS A 1 86 ? -0.693 -14.717 -20.094 1.00 96.88 86 CYS A CA 1
ATOM 663 C C . CYS A 1 86 ? -1.722 -15.865 -19.998 1.00 96.88 86 CYS A C 1
ATOM 665 O O . CYS A 1 86 ? -2.386 -16.051 -18.969 1.00 96.88 86 CYS A O 1
ATOM 667 N N . PRO A 1 87 ? -1.841 -16.709 -21.043 1.00 96.75 87 PRO A N 1
ATOM 668 C CA . PRO A 1 87 ? -2.732 -17.866 -21.014 1.00 96.75 87 PRO A CA 1
ATOM 669 C C . PRO A 1 87 ? -2.454 -18.794 -19.822 1.00 96.75 87 PRO A C 1
ATOM 671 O O . PRO A 1 87 ? -1.308 -19.164 -19.569 1.00 96.75 87 PRO A O 1
ATOM 674 N N . GLY A 1 88 ? -3.505 -19.220 -19.114 1.00 96.12 88 GLY A N 1
ATOM 675 C CA . GLY A 1 88 ? -3.397 -20.139 -17.974 1.00 96.12 88 GLY A CA 1
ATOM 676 C C . GLY A 1 88 ? -3.109 -19.471 -16.624 1.00 96.12 88 GLY A C 1
ATOM 677 O O . GLY A 1 88 ? -3.138 -20.149 -15.592 1.00 96.12 88 GLY A O 1
ATOM 678 N N . VAL A 1 89 ? -2.817 -18.165 -16.600 1.00 97.19 89 VAL A N 1
ATOM 679 C CA . VAL A 1 89 ? -2.493 -17.440 -15.361 1.00 97.19 89 VAL A CA 1
ATOM 680 C C . VAL A 1 89 ? -3.699 -17.367 -14.434 1.00 97.19 89 VAL A C 1
ATOM 682 O O . VAL A 1 89 ? -3.558 -17.671 -13.254 1.00 97.19 89 VAL A O 1
ATOM 685 N N . LEU A 1 90 ? -4.890 -17.052 -14.952 1.00 96.75 90 LEU A N 1
ATOM 686 C CA . LEU A 1 90 ? -6.109 -16.975 -14.140 1.00 96.75 90 LEU A CA 1
ATOM 687 C C . LEU A 1 90 ? -6.455 -18.319 -13.491 1.00 96.75 90 LEU A C 1
ATOM 689 O O . LEU A 1 90 ? -6.716 -18.376 -12.290 1.00 96.75 90 LEU A O 1
ATOM 693 N N . GLU A 1 91 ? -6.391 -19.410 -14.253 1.00 96.56 91 GLU A N 1
ATOM 694 C CA . GLU A 1 91 ? -6.640 -20.761 -13.749 1.00 96.56 91 GLU A CA 1
ATOM 695 C C . GLU A 1 91 ? -5.644 -21.123 -12.644 1.00 96.56 91 GLU A C 1
ATOM 697 O O . GLU A 1 91 ? -6.019 -21.670 -11.602 1.00 96.56 91 GLU A O 1
ATOM 702 N N . ARG A 1 92 ? -4.371 -20.763 -12.835 1.00 95.44 92 ARG A N 1
ATOM 703 C CA . ARG A 1 92 ? -3.332 -20.961 -11.827 1.00 95.44 92 ARG A CA 1
ATOM 704 C C . ARG A 1 92 ? -3.572 -20.115 -10.580 1.00 95.44 92 ARG A C 1
ATOM 706 O O . ARG A 1 92 ? -3.385 -20.604 -9.467 1.00 95.44 92 ARG A O 1
ATOM 713 N N . THR A 1 93 ? -4.001 -18.867 -10.733 1.00 95.88 93 THR A N 1
ATOM 714 C CA . THR A 1 93 ? -4.370 -18.003 -9.608 1.00 95.88 93 THR A CA 1
ATOM 715 C C . THR A 1 93 ? -5.524 -18.599 -8.818 1.00 95.88 93 THR A C 1
ATOM 717 O O . THR A 1 93 ? -5.466 -18.624 -7.589 1.00 95.88 93 THR A O 1
ATOM 720 N N . HIS A 1 94 ? -6.549 -19.132 -9.486 1.00 94.88 94 HIS A N 1
ATOM 721 C CA . HIS A 1 94 ? -7.657 -19.826 -8.824 1.00 94.88 94 HIS A CA 1
ATOM 722 C C . HIS A 1 94 ? -7.188 -21.064 -8.067 1.00 94.88 94 HIS A C 1
ATOM 724 O O . HIS A 1 94 ? -7.601 -21.262 -6.923 1.00 94.88 94 HIS A O 1
ATOM 730 N N . GLN A 1 95 ? -6.288 -21.854 -8.659 1.00 93.50 95 GLN A N 1
ATOM 731 C CA . GLN A 1 95 ? -5.695 -23.007 -7.989 1.00 93.50 95 GLN A CA 1
ATOM 732 C C . GLN A 1 95 ? -4.958 -22.587 -6.712 1.00 93.50 95 GLN A C 1
ATOM 734 O O . GLN A 1 95 ? -5.296 -23.073 -5.633 1.00 93.50 95 GLN A O 1
ATOM 739 N N . LEU A 1 96 ? -4.018 -21.640 -6.806 1.00 91.31 96 LEU A N 1
ATOM 740 C CA . LEU A 1 96 ? -3.259 -21.159 -5.647 1.00 91.31 96 LEU A CA 1
ATOM 741 C C . LEU A 1 96 ? -4.190 -20.623 -4.559 1.00 91.31 96 LEU A C 1
ATOM 743 O O . LEU A 1 96 ? -4.042 -20.964 -3.391 1.00 91.31 96 LEU A O 1
ATOM 747 N N . ARG A 1 97 ? -5.213 -19.852 -4.939 1.00 88.62 97 ARG A N 1
ATOM 748 C CA . ARG A 1 97 ? -6.214 -19.342 -3.997 1.00 88.62 97 ARG A CA 1
ATOM 749 C C . ARG A 1 97 ? -7.001 -20.442 -3.290 1.00 88.62 97 ARG A C 1
ATOM 751 O O . ARG A 1 97 ? -7.354 -20.254 -2.133 1.00 88.62 97 ARG A O 1
ATOM 758 N N . SER A 1 98 ? -7.285 -21.556 -3.961 1.00 87.81 98 SER A N 1
ATOM 759 C CA . SER A 1 98 ? -7.970 -22.700 -3.345 1.00 87.81 98 SER A CA 1
ATOM 760 C C . SER A 1 98 ? -7.083 -23.478 -2.366 1.00 87.81 98 SER A C 1
ATOM 762 O O . SER A 1 98 ? -7.596 -24.112 -1.447 1.00 87.81 98 SER A O 1
ATOM 764 N N . GLU A 1 99 ? -5.763 -23.407 -2.549 1.00 87.19 99 GLU A N 1
ATOM 765 C CA . GLU A 1 99 ? -4.758 -24.042 -1.691 1.00 87.19 99 GLU A CA 1
ATOM 766 C C . GLU A 1 99 ? -4.367 -23.156 -0.492 1.00 87.19 99 GLU A C 1
ATOM 768 O O . GLU A 1 99 ? -3.886 -23.665 0.523 1.00 87.19 99 GLU A O 1
ATOM 773 N N . LEU A 1 100 ? -4.600 -21.839 -0.575 1.00 83.12 100 LEU A N 1
ATOM 774 C CA . LEU A 1 100 ? -4.360 -20.904 0.523 1.00 83.12 100 LEU A CA 1
ATOM 775 C C . LEU A 1 100 ? -5.284 -21.196 1.708 1.00 83.12 100 LEU A C 1
ATOM 777 O O . LEU A 1 100 ? -6.504 -21.049 1.636 1.00 83.12 100 LEU A O 1
ATOM 781 N N . ASN A 1 101 ? -4.679 -21.525 2.846 1.00 79.56 101 ASN A N 1
ATOM 782 C CA . ASN A 1 101 ? -5.389 -21.646 4.107 1.00 79.56 101 ASN A CA 1
ATOM 783 C C . ASN A 1 101 ? -5.269 -20.342 4.910 1.00 79.56 101 ASN A C 1
ATOM 785 O O . ASN A 1 101 ? -4.222 -20.043 5.479 1.00 79.56 101 ASN A O 1
ATOM 789 N N . SER A 1 102 ? -6.354 -19.571 5.014 1.00 77.25 102 SER A N 1
ATOM 790 C CA . SER A 1 102 ? -6.355 -18.323 5.792 1.00 77.25 102 SER A CA 1
ATOM 791 C C . SER A 1 102 ? -6.076 -18.527 7.285 1.00 77.25 102 SER A C 1
ATOM 793 O O . SER A 1 102 ? -5.649 -17.589 7.955 1.00 77.25 102 SER A O 1
ATOM 795 N N . ASP A 1 103 ? -6.291 -19.734 7.820 1.00 77.31 103 ASP A N 1
ATOM 796 C CA . ASP A 1 103 ? -6.022 -20.035 9.230 1.00 77.31 103 ASP A CA 1
ATOM 797 C C . ASP A 1 103 ? -4.527 -20.143 9.548 1.00 77.31 103 ASP A C 1
ATOM 799 O O . ASP A 1 103 ? -4.135 -19.999 10.706 1.00 77.31 103 ASP A O 1
ATOM 803 N N . THR A 1 104 ? -3.684 -20.368 8.534 1.00 80.50 104 THR A N 1
ATOM 804 C CA . THR A 1 104 ? -2.229 -20.461 8.716 1.00 80.50 104 THR A CA 1
ATOM 805 C C . THR A 1 104 ? -1.540 -19.102 8.701 1.00 80.50 104 THR A C 1
ATOM 807 O O . THR A 1 104 ? -0.339 -19.042 8.959 1.00 80.50 104 THR A O 1
ATOM 810 N N . LEU A 1 105 ? -2.271 -18.016 8.412 1.00 87.75 105 LEU A N 1
ATOM 811 C CA . LEU A 1 105 ? -1.743 -16.657 8.504 1.00 87.75 105 LEU A CA 1
ATOM 812 C C . LEU A 1 105 ? -1.320 -16.354 9.943 1.00 87.75 105 LEU A C 1
ATOM 814 O O . LEU A 1 105 ? -2.006 -16.726 10.899 1.00 87.75 105 LEU A O 1
ATOM 818 N N . GLN A 1 106 ? -0.179 -15.680 10.090 1.00 89.62 106 GLN A N 1
ATOM 819 C CA . GLN A 1 106 ? 0.421 -15.408 11.389 1.00 89.62 106 GLN A CA 1
ATOM 820 C C . GLN A 1 106 ? 0.667 -13.918 11.596 1.00 89.62 106 GLN A C 1
ATOM 822 O O . GLN A 1 106 ? 1.382 -13.285 10.823 1.00 89.62 106 GLN A O 1
ATOM 827 N N . PHE A 1 107 ? 0.167 -13.387 12.709 1.00 91.12 107 PHE A N 1
ATOM 828 C CA . PHE A 1 107 ? 0.247 -11.961 13.029 1.00 91.12 107 PHE A CA 1
ATOM 829 C C . PHE A 1 107 ? 0.958 -11.714 14.360 1.00 91.12 107 PHE A C 1
ATOM 831 O O . PHE A 1 107 ? 1.111 -12.625 15.176 1.00 91.12 107 PHE A O 1
ATOM 838 N N . ASP A 1 108 ? 1.386 -10.469 14.592 1.00 90.50 108 ASP A N 1
ATOM 839 C CA . ASP A 1 108 ? 1.942 -10.031 15.878 1.00 90.50 108 ASP A CA 1
ATOM 840 C C . ASP A 1 108 ? 0.955 -10.348 17.016 1.00 90.50 108 ASP A C 1
ATOM 842 O O . ASP A 1 108 ? -0.219 -9.965 16.974 1.00 90.50 108 ASP A O 1
ATOM 846 N N . SER A 1 109 ? 1.435 -11.056 18.043 1.00 90.44 109 SER A N 1
ATOM 847 C CA . SER A 1 109 ? 0.635 -11.412 19.221 1.00 90.44 109 SER A CA 1
ATOM 848 C C . SER A 1 109 ? -0.102 -10.227 19.850 1.00 90.44 109 SER A C 1
ATOM 850 O O . SER A 1 109 ? -1.241 -10.393 20.276 1.00 90.44 109 SER A O 1
ATOM 852 N N . ARG A 1 110 ? 0.482 -9.023 19.877 1.00 91.88 110 ARG A N 1
ATOM 853 C CA . ARG A 1 110 ? -0.166 -7.817 20.412 1.00 91.88 110 ARG A CA 1
ATOM 854 C C . ARG A 1 110 ? -1.378 -7.417 19.589 1.00 91.88 110 ARG A C 1
ATOM 856 O O . ARG A 1 110 ? -2.398 -7.075 20.175 1.00 91.88 110 ARG A O 1
ATOM 863 N N . LEU A 1 111 ? -1.292 -7.501 18.261 1.00 93.06 111 LEU A N 1
ATOM 864 C CA . LEU A 1 111 ? -2.422 -7.205 17.380 1.00 93.06 111 LEU A CA 1
ATOM 865 C C . LEU A 1 111 ? -3.547 -8.226 17.584 1.00 93.06 111 LEU A C 1
ATOM 867 O O . LEU A 1 111 ? -4.706 -7.845 17.731 1.00 93.06 111 LEU A O 1
ATOM 871 N N . ILE A 1 112 ? -3.206 -9.515 17.675 1.00 92.88 112 ILE A N 1
ATOM 872 C CA . ILE A 1 112 ? -4.178 -10.582 17.957 1.00 92.88 112 ILE A CA 1
ATOM 873 C C . ILE A 1 112 ? -4.848 -10.370 19.317 1.00 92.88 112 ILE A C 1
ATOM 875 O O . ILE A 1 112 ? -6.075 -10.386 19.416 1.00 92.88 112 ILE A O 1
ATOM 879 N N . HIS A 1 113 ? -4.066 -10.113 20.364 1.00 92.56 113 HIS A N 1
ATOM 880 C CA . HIS A 1 113 ? -4.601 -9.859 21.698 1.00 92.56 113 HIS A CA 1
ATOM 881 C C . HIS A 1 113 ? -5.437 -8.577 21.752 1.00 92.56 113 HIS A C 1
ATOM 883 O O . HIS A 1 113 ? -6.516 -8.594 22.342 1.00 92.56 113 HIS A O 1
ATOM 889 N N . GLY A 1 114 ? -5.007 -7.498 21.094 1.00 93.25 114 GLY A N 1
ATOM 890 C CA . GLY A 1 114 ? -5.767 -6.252 20.980 1.00 93.25 114 GLY A CA 1
ATOM 891 C C . GLY A 1 114 ? -7.097 -6.450 20.252 1.00 93.25 114 GLY A C 1
ATOM 892 O O . GLY A 1 114 ? -8.134 -5.954 20.698 1.00 93.25 114 GLY A O 1
ATOM 893 N N . TYR A 1 115 ? -7.102 -7.240 19.177 1.00 95.25 115 TYR A N 1
ATOM 894 C CA . TYR A 1 115 ? -8.318 -7.606 18.457 1.00 95.25 115 TYR A CA 1
ATOM 895 C C . TYR A 1 115 ? -9.283 -8.417 19.331 1.00 95.25 115 TYR A C 1
ATOM 897 O O . TYR A 1 115 ? -10.477 -8.116 19.379 1.00 95.25 115 TYR A O 1
ATOM 905 N N . MET A 1 116 ? -8.772 -9.410 20.066 1.00 93.44 116 MET A N 1
ATOM 906 C CA . MET A 1 116 ? -9.571 -10.265 20.952 1.00 93.44 116 MET A CA 1
ATOM 907 C C . MET A 1 116 ? -10.115 -9.524 22.177 1.00 93.44 116 MET A C 1
ATOM 909 O O . MET A 1 116 ? -11.239 -9.795 22.599 1.00 93.44 116 MET A O 1
ATOM 913 N N . ALA A 1 117 ? -9.332 -8.604 22.745 1.00 94.06 117 ALA A N 1
ATOM 914 C CA . ALA A 1 117 ? -9.717 -7.816 23.912 1.00 94.06 117 ALA A CA 1
ATOM 915 C C . ALA A 1 117 ? -10.764 -6.743 23.576 1.00 94.06 117 ALA A C 1
ATOM 917 O O . ALA A 1 117 ? -11.561 -6.362 24.433 1.00 94.06 117 ALA A O 1
ATOM 918 N N . ALA A 1 118 ? -10.786 -6.258 22.332 1.00 94.88 118 ALA A N 1
ATOM 919 C CA . ALA A 1 118 ? -11.741 -5.252 21.901 1.00 94.88 118 ALA A CA 1
ATOM 920 C C . ALA A 1 118 ? -13.142 -5.847 21.675 1.00 94.88 118 ALA A C 1
ATOM 922 O O . ALA A 1 118 ? -13.333 -6.830 20.952 1.00 94.88 118 ALA A O 1
ATOM 923 N N . SER A 1 119 ? -14.156 -5.196 22.251 1.00 93.62 119 SER A N 1
ATOM 924 C CA . SER A 1 119 ? -15.559 -5.566 22.050 1.00 93.62 119 SER A CA 1
ATOM 925 C C . SER A 1 119 ? -15.953 -5.437 20.572 1.00 93.62 119 SER A C 1
ATOM 927 O O . SER A 1 119 ? -15.713 -4.372 19.986 1.00 93.62 119 SER A O 1
ATOM 929 N N . PRO A 1 120 ? -16.604 -6.450 19.963 1.00 91.88 120 PRO A N 1
ATOM 930 C CA . PRO A 1 120 ? -17.090 -6.363 18.590 1.00 91.88 120 PRO A CA 1
ATOM 931 C C . PRO A 1 120 ? -17.940 -5.110 18.355 1.00 91.88 120 PRO A C 1
ATOM 933 O O . PRO A 1 120 ? -18.878 -4.842 19.104 1.00 91.88 120 PRO A O 1
ATOM 936 N N . GLY A 1 121 ? -17.601 -4.347 17.315 1.00 89.44 121 GLY A N 1
ATOM 937 C CA . GLY A 1 121 ? -18.254 -3.080 16.968 1.00 89.44 121 GLY A CA 1
ATOM 938 C C . GLY A 1 121 ? -17.642 -1.825 17.606 1.00 89.44 121 GLY A C 1
ATOM 939 O O . GLY A 1 121 ? -17.967 -0.725 17.171 1.00 89.44 121 GLY A O 1
ATOM 940 N N . SER A 1 122 ? -16.732 -1.955 18.579 1.00 95.69 122 SER A N 1
ATOM 941 C CA . SER A 1 122 ? -15.974 -0.807 19.110 1.00 95.69 122 SER A CA 1
ATOM 942 C C . SER A 1 122 ? -15.000 -0.227 18.072 1.00 95.69 122 SER A C 1
ATOM 944 O O . SER A 1 122 ? -14.578 -0.939 17.158 1.00 95.69 122 SER A O 1
ATOM 946 N N . ARG A 1 123 ? -14.592 1.046 18.229 1.00 95.31 123 ARG A N 1
ATOM 947 C CA . ARG A 1 123 ? -13.568 1.673 17.362 1.00 95.31 123 ARG A CA 1
ATOM 948 C C . ARG A 1 123 ? -12.274 0.852 17.343 1.00 95.31 123 ARG A C 1
ATOM 950 O O . ARG A 1 123 ? -11.808 0.513 16.266 1.00 95.31 123 ARG A O 1
ATOM 957 N N . ALA A 1 124 ? -11.783 0.438 18.513 1.00 95.69 124 ALA A N 1
ATOM 958 C CA . ALA A 1 124 ? -10.571 -0.377 18.625 1.00 95.69 124 ALA A CA 1
ATOM 959 C C . ALA A 1 124 ? -10.696 -1.709 17.869 1.00 95.69 124 ALA A C 1
ATOM 961 O O . ALA A 1 124 ? -9.804 -2.085 17.115 1.00 95.69 124 ALA A O 1
ATOM 962 N N . PHE A 1 125 ? -11.832 -2.404 18.004 1.00 96.62 125 PHE A N 1
ATOM 963 C CA . PHE A 1 125 ? -12.087 -3.641 17.263 1.00 96.62 125 PHE A CA 1
ATOM 964 C C . PHE A 1 125 ? -12.067 -3.416 15.747 1.00 96.62 125 PHE A C 1
ATOM 966 O O . PHE A 1 125 ? -11.501 -4.218 15.011 1.00 96.62 125 PHE A O 1
ATOM 973 N N . GLN A 1 126 ? -12.694 -2.334 15.280 1.00 97.38 126 GLN A N 1
ATOM 974 C CA . GLN A 1 126 ? -12.748 -1.982 13.862 1.00 97.38 126 GLN A CA 1
ATOM 975 C C . GLN A 1 126 ? -11.357 -1.662 13.301 1.00 97.38 126 GLN A C 1
ATOM 977 O O . GLN A 1 126 ? -11.018 -2.156 12.228 1.00 97.38 126 GLN A O 1
ATOM 982 N N . THR A 1 127 ? -10.551 -0.892 14.035 1.00 97.75 127 THR A N 1
ATOM 983 C CA . THR A 1 127 ? -9.166 -0.568 13.666 1.00 97.75 127 THR A CA 1
ATOM 984 C C . THR A 1 127 ? -8.316 -1.833 13.573 1.00 97.75 127 THR A C 1
ATOM 986 O O . THR A 1 127 ? -7.710 -2.082 12.535 1.00 97.75 127 THR A O 1
ATOM 989 N N . HIS A 1 128 ? -8.346 -2.690 14.601 1.00 97.38 128 HIS A N 1
ATOM 990 C CA . HIS A 1 128 ? -7.599 -3.951 14.598 1.00 97.38 128 HIS A CA 1
ATOM 991 C C . HIS A 1 128 ? -8.062 -4.914 13.494 1.00 97.38 128 HIS A C 1
ATOM 993 O O . HIS A 1 128 ? -7.234 -5.607 12.910 1.00 97.38 128 HIS A O 1
ATOM 999 N N . LEU A 1 129 ? -9.364 -4.954 13.175 1.00 97.94 129 LEU A N 1
ATOM 1000 C CA . LEU A 1 129 ? -9.867 -5.740 12.045 1.00 97.94 129 LEU A CA 1
ATOM 1001 C C . LEU A 1 129 ? -9.261 -5.251 10.726 1.00 97.94 129 LEU A C 1
ATOM 1003 O O . LEU A 1 129 ? -8.806 -6.070 9.936 1.00 97.94 129 LEU A O 1
ATOM 1007 N N . ILE A 1 130 ? -9.243 -3.936 10.489 1.00 98.50 130 ILE A N 1
ATOM 1008 C CA . ILE A 1 130 ? -8.654 -3.367 9.271 1.00 98.50 130 ILE A CA 1
ATOM 1009 C C . ILE A 1 130 ? -7.143 -3.643 9.220 1.00 98.50 130 ILE A C 1
ATOM 1011 O O . ILE A 1 130 ? -6.653 -4.046 8.170 1.00 98.50 130 ILE A O 1
ATOM 1015 N N . GLU A 1 131 ? -6.424 -3.528 10.343 1.00 98.12 131 GLU A N 1
ATOM 1016 C CA . GLU A 1 131 ? -4.994 -3.869 10.417 1.00 98.12 131 GLU A CA 1
ATOM 1017 C C . GLU A 1 131 ? -4.724 -5.343 10.082 1.00 98.12 131 GLU A C 1
ATOM 1019 O O . GLU A 1 131 ? -3.829 -5.647 9.292 1.00 98.12 131 GLU A O 1
ATOM 1024 N N . LEU A 1 132 ? -5.522 -6.268 10.624 1.00 97.56 132 LEU A N 1
ATOM 1025 C CA . LEU A 1 132 ? -5.412 -7.694 10.307 1.00 97.56 132 LEU A CA 1
ATOM 1026 C C . LEU A 1 132 ? -5.695 -7.977 8.827 1.00 97.56 132 LEU A C 1
ATOM 1028 O O . LEU A 1 132 ? -5.008 -8.797 8.225 1.00 97.56 132 LEU A O 1
ATOM 1032 N N . ILE A 1 133 ? -6.682 -7.304 8.230 1.00 98.19 133 ILE A N 1
ATOM 1033 C CA . ILE A 1 133 ? -7.015 -7.471 6.809 1.00 98.19 133 ILE A CA 1
ATOM 1034 C C . ILE A 1 133 ? -5.910 -6.927 5.905 1.00 98.19 133 ILE A C 1
ATOM 1036 O O . ILE A 1 133 ? -5.525 -7.610 4.960 1.00 98.19 133 ILE A O 1
ATOM 1040 N N . ALA A 1 134 ? -5.362 -5.754 6.216 1.00 98.44 134 ALA A N 1
ATOM 1041 C CA . ALA A 1 134 ? -4.227 -5.181 5.499 1.00 98.44 134 ALA A CA 1
ATOM 1042 C C . ALA A 1 134 ? -3.023 -6.136 5.493 1.00 98.44 134 ALA A C 1
ATOM 1044 O O . ALA A 1 134 ? -2.504 -6.485 4.432 1.00 98.44 134 ALA A O 1
ATOM 1045 N N . ARG A 1 135 ? -2.646 -6.653 6.671 1.00 97.19 135 ARG A N 1
ATOM 1046 C CA . ARG A 1 135 ? -1.560 -7.636 6.799 1.00 97.19 135 ARG A CA 1
ATOM 1047 C C . ARG A 1 135 ? -1.869 -8.950 6.080 1.00 97.19 135 ARG A C 1
ATOM 1049 O O . ARG A 1 135 ? -0.986 -9.506 5.446 1.00 97.19 135 ARG A O 1
ATOM 1056 N N . ALA A 1 136 ? -3.109 -9.436 6.137 1.00 97.31 136 ALA A N 1
ATOM 1057 C CA . ALA A 1 136 ? -3.502 -10.661 5.444 1.00 97.31 136 ALA A CA 1
ATOM 1058 C C . ALA A 1 136 ? -3.381 -10.527 3.919 1.00 97.31 136 ALA A C 1
ATOM 1060 O O . ALA A 1 136 ? -2.872 -11.435 3.269 1.00 97.31 136 ALA A O 1
ATOM 1061 N N . VAL A 1 137 ? -3.828 -9.401 3.351 1.00 98.06 137 VAL A N 1
ATOM 1062 C CA . VAL A 1 137 ? -3.686 -9.108 1.915 1.00 98.06 137 VAL A CA 1
ATOM 1063 C C . VAL A 1 137 ? -2.209 -9.052 1.522 1.00 98.06 137 VAL A C 1
ATOM 1065 O O . VAL A 1 137 ? -1.819 -9.692 0.546 1.00 98.06 137 VAL A O 1
ATOM 1068 N N . HIS A 1 138 ? -1.396 -8.343 2.311 1.00 97.88 138 HIS A N 1
ATOM 1069 C CA . HIS A 1 138 ? 0.053 -8.251 2.126 1.00 97.88 138 HIS A CA 1
ATOM 1070 C C . HIS A 1 138 ? 0.719 -9.633 2.140 1.00 97.88 138 HIS A C 1
ATOM 1072 O O . HIS A 1 138 ? 1.417 -9.990 1.192 1.00 97.88 138 HIS A O 1
ATOM 1078 N N . ASP A 1 139 ? 0.478 -10.429 3.185 1.00 95.81 139 ASP A N 1
ATOM 1079 C CA . ASP A 1 139 ? 1.110 -11.740 3.367 1.00 95.81 139 ASP A CA 1
ATOM 1080 C C . ASP A 1 139 ? 0.678 -12.732 2.282 1.00 95.81 139 ASP A C 1
ATOM 1082 O O . ASP A 1 139 ? 1.511 -13.459 1.747 1.00 95.81 139 ASP A O 1
ATOM 1086 N N . ILE A 1 140 ? -0.602 -12.734 1.893 1.00 96.19 140 ILE A N 1
ATOM 1087 C CA . ILE A 1 140 ? -1.086 -13.573 0.788 1.00 96.19 140 ILE A CA 1
ATOM 1088 C C . ILE A 1 140 ? -0.368 -13.219 -0.516 1.00 96.19 140 ILE A C 1
ATOM 1090 O O . ILE A 1 140 ? 0.094 -14.115 -1.220 1.00 96.19 140 ILE A O 1
ATOM 1094 N N . ALA A 1 141 ? -0.255 -11.931 -0.843 1.00 97.44 141 ALA A N 1
ATOM 1095 C CA . ALA A 1 141 ? 0.433 -11.490 -2.050 1.00 97.44 141 ALA A CA 1
ATOM 1096 C C . ALA A 1 141 ? 1.925 -11.864 -2.031 1.00 97.44 141 ALA A C 1
ATOM 1098 O O . ALA A 1 141 ? 2.445 -12.364 -3.031 1.00 97.44 141 ALA A O 1
ATOM 1099 N N . ALA A 1 142 ? 2.593 -11.696 -0.887 1.00 96.38 142 ALA A N 1
ATOM 1100 C CA . ALA A 1 142 ? 3.982 -12.101 -0.697 1.00 96.38 142 ALA A CA 1
ATOM 1101 C C . ALA A 1 142 ? 4.173 -13.621 -0.871 1.00 96.38 142 ALA A C 1
ATOM 1103 O O . ALA A 1 142 ? 5.121 -14.052 -1.528 1.00 96.38 142 ALA A O 1
ATOM 1104 N N . GLU A 1 143 ? 3.272 -14.444 -0.333 1.00 95.00 143 GLU A N 1
ATOM 1105 C CA . GLU A 1 143 ? 3.326 -15.90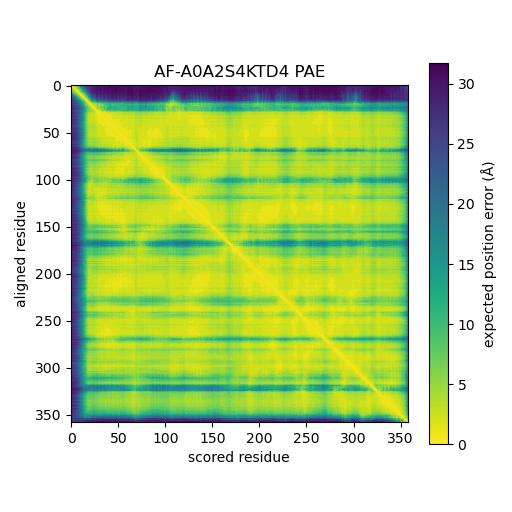2 -0.491 1.00 95.00 143 GLU A CA 1
ATOM 1106 C C . GLU A 1 143 ? 3.047 -16.343 -1.934 1.00 95.00 143 GLU A C 1
ATOM 1108 O O . GLU A 1 143 ? 3.796 -17.156 -2.482 1.00 95.00 143 GLU A O 1
ATOM 1113 N N . ILE A 1 144 ? 2.039 -15.762 -2.596 1.00 95.81 144 ILE A N 1
ATOM 1114 C CA . ILE A 1 144 ? 1.771 -16.016 -4.021 1.00 95.81 144 ILE A CA 1
ATOM 1115 C C . ILE A 1 144 ? 3.009 -15.682 -4.854 1.00 95.81 144 ILE A C 1
ATOM 1117 O O . ILE A 1 144 ? 3.405 -16.488 -5.697 1.00 95.81 144 ILE A O 1
ATOM 1121 N N . HIS A 1 145 ? 3.654 -14.542 -4.592 1.00 96.12 145 HIS A N 1
ATOM 1122 C CA . HIS A 1 145 ? 4.871 -14.134 -5.287 1.00 96.12 145 HIS A CA 1
ATOM 1123 C C . HIS A 1 145 ? 5.984 -15.178 -5.151 1.00 96.12 145 HIS A C 1
ATOM 1125 O O . HIS A 1 145 ? 6.543 -15.613 -6.157 1.00 96.12 145 HIS A O 1
ATOM 1131 N N . LYS A 1 146 ? 6.266 -15.654 -3.932 1.00 94.94 146 LYS A N 1
ATOM 1132 C CA . LYS A 1 146 ? 7.289 -16.689 -3.702 1.00 94.94 146 LYS A CA 1
ATOM 1133 C C . LYS A 1 146 ? 6.993 -17.984 -4.454 1.00 94.94 146 LYS A C 1
ATOM 1135 O O . LYS A 1 146 ? 7.904 -18.574 -5.033 1.00 94.94 146 LYS A O 1
ATOM 1140 N N . ILE A 1 147 ? 5.735 -18.429 -4.439 1.00 93.56 147 ILE A N 1
ATOM 1141 C CA . ILE A 1 147 ? 5.313 -19.663 -5.113 1.00 93.56 147 ILE A CA 1
ATOM 1142 C C . ILE A 1 147 ? 5.407 -19.502 -6.638 1.00 93.56 147 ILE A C 1
ATOM 1144 O O . ILE A 1 147 ? 5.853 -20.417 -7.334 1.00 93.56 147 ILE A O 1
ATOM 1148 N N . ALA A 1 148 ? 5.002 -18.345 -7.163 1.00 92.69 148 ALA A N 1
ATOM 1149 C CA . ALA A 1 148 ? 4.949 -18.079 -8.595 1.00 92.69 148 ALA A CA 1
ATOM 1150 C C . ALA A 1 148 ? 6.320 -17.781 -9.219 1.00 92.69 148 ALA A C 1
ATOM 1152 O O . ALA A 1 148 ? 6.509 -18.093 -10.395 1.00 92.69 148 ALA A O 1
ATOM 1153 N N . LEU A 1 149 ? 7.282 -17.259 -8.446 1.00 87.81 149 LEU A N 1
ATOM 1154 C CA . LEU A 1 149 ? 8.567 -16.722 -8.921 1.00 87.81 149 LEU A CA 1
ATOM 1155 C C . LEU A 1 149 ? 9.298 -17.626 -9.926 1.00 87.81 149 LEU A C 1
ATOM 1157 O O . LEU A 1 149 ? 9.847 -17.160 -10.918 1.00 87.81 149 LEU A O 1
ATOM 1161 N N . ASN A 1 150 ? 9.300 -18.940 -9.691 1.00 87.12 150 ASN A N 1
ATOM 1162 C CA . ASN A 1 150 ? 10.031 -19.894 -10.534 1.00 87.12 150 ASN A CA 1
ATOM 1163 C C . ASN A 1 150 ? 9.242 -20.439 -11.724 1.00 87.12 150 ASN A C 1
ATOM 1165 O O . ASN A 1 150 ? 9.778 -21.221 -12.507 1.00 87.12 150 ASN A O 1
ATOM 1169 N N . THR A 1 151 ? 7.977 -20.063 -11.832 1.00 89.69 151 THR A N 1
ATOM 1170 C CA . THR A 1 151 ? 7.017 -20.640 -12.773 1.00 89.69 151 THR A CA 1
ATOM 1171 C C . THR A 1 151 ? 6.230 -19.592 -13.552 1.00 89.69 151 THR A C 1
ATOM 1173 O O . THR A 1 151 ? 5.339 -19.959 -14.315 1.00 89.69 151 THR A O 1
ATOM 1176 N N . SER A 1 152 ? 6.534 -18.314 -13.325 1.00 89.06 152 SER A N 1
ATOM 1177 C CA . SER A 1 152 ? 5.985 -17.191 -14.073 1.00 89.06 152 SER A CA 1
ATOM 1178 C C . SER A 1 152 ? 6.340 -17.331 -15.564 1.00 89.06 152 SER A C 1
ATOM 1180 O O . SER A 1 152 ? 7.486 -17.672 -15.884 1.00 89.06 152 SER A O 1
ATOM 1182 N N . PRO A 1 153 ? 5.393 -17.043 -16.477 1.00 90.81 153 PRO A N 1
ATOM 1183 C CA . PRO A 1 153 ? 5.655 -16.959 -17.916 1.00 90.81 153 PRO A CA 1
ATOM 1184 C C . PRO A 1 153 ? 6.778 -15.980 -18.294 1.00 90.81 153 PRO A C 1
ATOM 1186 O O . PRO A 1 153 ? 7.487 -16.209 -19.271 1.00 90.81 153 PRO A O 1
ATOM 1189 N N . HIS A 1 154 ? 6.969 -14.932 -17.491 1.00 91.31 154 HIS A N 1
ATOM 1190 C CA . HIS A 1 154 ? 7.896 -13.822 -17.726 1.00 91.31 154 HIS A CA 1
ATOM 1191 C C . HIS A 1 154 ? 9.246 -13.968 -17.002 1.00 91.31 154 HIS A C 1
ATOM 1193 O O . HIS A 1 154 ? 10.009 -13.012 -16.873 1.00 91.31 154 HIS A O 1
ATOM 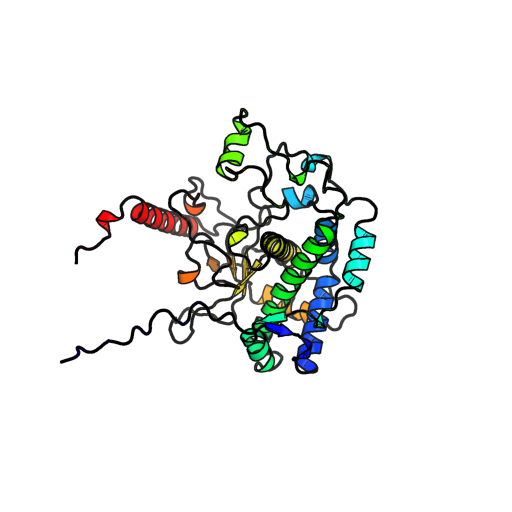1199 N N . LYS A 1 155 ? 9.571 -15.167 -16.503 1.00 87.56 155 LYS A N 1
ATOM 1200 C CA . LYS A 1 155 ? 10.835 -15.406 -15.791 1.00 87.56 155 LYS A CA 1
ATOM 1201 C C . LYS A 1 155 ? 12.073 -15.191 -16.675 1.00 87.56 155 LYS A C 1
ATOM 1203 O O . LYS A 1 155 ? 13.056 -14.620 -16.213 1.00 87.56 155 LYS A O 1
ATOM 1208 N N . ASP A 1 156 ? 12.025 -15.666 -17.920 1.00 88.31 156 ASP A N 1
ATOM 1209 C CA . ASP A 1 156 ? 13.202 -15.791 -18.796 1.00 88.31 156 ASP A CA 1
ATOM 1210 C C . ASP A 1 156 ? 13.100 -14.944 -20.083 1.00 88.31 156 ASP A C 1
ATOM 1212 O O . ASP A 1 156 ? 13.908 -15.101 -20.998 1.00 88.31 156 ASP A O 1
ATOM 1216 N N . ASP A 1 157 ? 12.115 -14.048 -20.187 1.00 90.00 157 ASP A N 1
ATOM 1217 C CA . ASP A 1 157 ? 11.869 -13.253 -21.401 1.00 90.00 157 ASP A CA 1
ATOM 1218 C C . ASP A 1 157 ? 12.603 -11.900 -21.433 1.00 90.00 157 ASP A C 1
ATOM 1220 O O . ASP A 1 157 ? 12.585 -11.194 -22.443 1.00 90.00 157 ASP A O 1
ATOM 1224 N N . GLY A 1 158 ? 13.272 -11.547 -20.332 1.00 89.81 158 GLY A N 1
ATOM 1225 C CA . GLY A 1 158 ? 14.046 -10.319 -20.195 1.00 89.81 158 GLY A CA 1
ATOM 1226 C C . GLY A 1 158 ? 13.221 -9.067 -19.888 1.00 89.81 158 GLY A C 1
ATOM 1227 O O . GLY A 1 158 ? 13.820 -8.010 -19.709 1.00 89.81 158 GLY A O 1
ATOM 1228 N N . LEU A 1 159 ? 11.889 -9.145 -19.771 1.00 92.12 159 LEU A N 1
ATOM 1229 C CA . LEU A 1 159 ? 11.062 -7.968 -19.478 1.00 92.12 159 LEU A CA 1
ATOM 1230 C C . LEU A 1 159 ? 11.317 -7.421 -18.075 1.00 92.12 159 LEU A C 1
ATOM 1232 O O . LEU A 1 159 ? 11.405 -6.213 -17.899 1.00 92.12 159 LEU A O 1
ATOM 1236 N N . SER A 1 160 ? 11.473 -8.295 -17.084 1.00 90.06 160 SER A N 1
ATOM 1237 C CA . SER A 1 160 ? 11.731 -7.913 -15.688 1.00 90.06 160 SER A CA 1
ATOM 1238 C C . SER A 1 160 ? 13.140 -7.362 -15.441 1.00 90.06 160 SER A C 1
ATOM 1240 O O . SER A 1 160 ? 13.357 -6.665 -14.456 1.00 90.06 160 SER A O 1
ATOM 1242 N N . SER A 1 161 ? 14.093 -7.659 -16.328 1.00 91.88 161 SER A N 1
ATOM 1243 C CA . SER A 1 161 ? 15.498 -7.234 -16.217 1.00 91.88 161 SER A CA 1
ATOM 1244 C C . SER A 1 161 ? 15.887 -6.155 -17.227 1.00 91.88 161 SER A C 1
ATOM 1246 O O . SER A 1 161 ? 17.056 -5.772 -17.307 1.00 91.88 161 SER A O 1
ATOM 1248 N N . TRP A 1 162 ? 14.920 -5.660 -18.003 1.00 93.75 162 TRP A N 1
ATOM 1249 C CA . TRP A 1 162 ? 15.162 -4.631 -19.000 1.00 93.75 162 TRP A CA 1
ATOM 1250 C C . TRP A 1 162 ? 15.573 -3.312 -18.334 1.00 93.75 162 TRP A C 1
ATOM 1252 O O . TRP A 1 162 ? 14.985 -2.883 -17.340 1.00 93.75 162 TRP A O 1
ATOM 1262 N N . THR A 1 163 ? 16.563 -2.639 -18.918 1.00 91.50 163 THR A N 1
ATOM 1263 C CA . THR A 1 163 ? 16.984 -1.290 -18.529 1.00 91.50 163 THR A CA 1
ATOM 1264 C C . THR A 1 163 ? 17.064 -0.383 -19.754 1.00 91.50 163 THR A C 1
ATOM 1266 O O . THR A 1 163 ? 17.387 -0.856 -20.852 1.00 91.50 163 THR A O 1
ATOM 1269 N N . PRO A 1 164 ? 16.777 0.923 -19.604 1.00 89.12 164 PRO A N 1
ATOM 1270 C CA . PRO A 1 164 ? 16.964 1.864 -20.695 1.00 89.12 164 PRO A CA 1
ATOM 1271 C C . PRO A 1 164 ? 18.461 2.040 -21.018 1.00 89.12 164 PRO A C 1
ATOM 1273 O O . PRO A 1 164 ? 19.302 1.939 -20.117 1.00 89.12 164 PRO A O 1
ATOM 1276 N N . PRO A 1 165 ? 18.825 2.335 -22.281 1.00 86.94 165 PRO A N 1
ATOM 1277 C CA . PRO A 1 165 ? 20.197 2.695 -22.645 1.00 86.94 165 PRO A CA 1
ATOM 1278 C C . PRO A 1 165 ? 20.721 3.866 -21.799 1.00 86.94 165 PRO A C 1
ATOM 1280 O O . PRO A 1 165 ? 19.972 4.789 -21.489 1.00 86.94 165 PRO A O 1
ATOM 1283 N N . LYS A 1 166 ? 22.008 3.848 -21.427 1.00 82.81 166 LYS A N 1
ATOM 1284 C CA . LYS A 1 166 ? 22.612 4.903 -20.585 1.00 82.81 166 LYS A CA 1
ATOM 1285 C C . LYS A 1 166 ? 22.912 6.185 -21.356 1.00 82.81 166 LYS A C 1
ATOM 1287 O O . LYS A 1 166 ? 23.111 7.233 -20.757 1.00 82.81 166 LYS A O 1
ATOM 1292 N N . GLU A 1 167 ? 23.003 6.088 -22.676 1.00 78.19 167 GLU A N 1
ATOM 1293 C CA . GLU A 1 167 ? 23.407 7.179 -23.559 1.00 78.19 167 GLU A CA 1
ATOM 1294 C C . GLU A 1 167 ? 22.246 8.115 -23.928 1.00 78.19 167 GLU A C 1
ATOM 1296 O O . GLU A 1 167 ? 22.465 9.119 -24.608 1.00 78.19 167 GLU A O 1
ATOM 1301 N N . ASP A 1 168 ? 21.020 7.786 -23.516 1.00 77.19 168 ASP A N 1
ATOM 1302 C CA . ASP A 1 168 ? 19.828 8.561 -23.832 1.00 77.19 168 ASP A CA 1
ATOM 1303 C C . ASP A 1 168 ? 19.501 9.552 -22.709 1.00 77.19 168 ASP A C 1
ATOM 1305 O O . ASP A 1 168 ? 19.198 9.169 -21.579 1.00 77.19 168 ASP A O 1
ATOM 1309 N N . TRP A 1 169 ? 19.544 10.843 -23.034 1.00 69.25 169 TRP A N 1
ATOM 1310 C CA . TRP A 1 169 ? 19.256 11.928 -22.095 1.00 69.25 169 TRP A CA 1
ATOM 1311 C C . TRP A 1 169 ? 17.811 11.881 -21.569 1.00 69.25 169 TRP A C 1
ATOM 1313 O O . TRP A 1 169 ? 17.534 12.381 -20.483 1.00 69.25 169 TRP A O 1
ATOM 1323 N N . GLU A 1 170 ? 16.879 11.263 -22.308 1.00 69.19 170 GLU A N 1
ATOM 1324 C CA . GLU A 1 170 ? 15.491 11.094 -21.854 1.00 69.19 170 GLU A CA 1
ATOM 1325 C C . GLU A 1 170 ? 15.360 10.103 -20.685 1.00 69.19 170 GLU A C 1
ATOM 1327 O O . GLU A 1 170 ? 14.359 10.133 -19.967 1.00 69.19 170 GLU A O 1
ATOM 1332 N N . ASP A 1 171 ? 16.355 9.232 -20.496 1.00 79.25 171 ASP A N 1
ATOM 1333 C CA . ASP A 1 171 ? 16.371 8.168 -19.491 1.00 79.25 171 ASP A CA 1
ATOM 1334 C C . ASP A 1 171 ? 17.387 8.440 -18.357 1.00 79.25 171 ASP A C 1
ATOM 1336 O O . ASP A 1 171 ? 17.543 7.619 -17.453 1.00 79.25 171 ASP A O 1
ATOM 1340 N N . GLU A 1 172 ? 18.031 9.614 -18.346 1.00 80.69 172 GLU A N 1
ATOM 1341 C CA . GLU A 1 172 ? 18.959 10.047 -17.287 1.00 80.69 172 GLU A CA 1
ATOM 1342 C C . GLU A 1 172 ? 18.271 10.054 -15.912 1.00 80.69 172 GLU A C 1
ATOM 1344 O O . GLU A 1 172 ? 18.773 9.455 -14.962 1.00 80.69 172 GLU A O 1
ATOM 1349 N N . LEU A 1 173 ? 17.049 10.596 -15.840 1.00 78.12 173 LEU A N 1
ATOM 1350 C CA . LEU A 1 173 ? 16.234 10.595 -14.619 1.00 78.12 173 LEU A CA 1
ATOM 1351 C C . LEU A 1 173 ? 15.917 9.174 -14.123 1.00 78.12 173 LEU A C 1
ATOM 1353 O O . LEU A 1 173 ? 15.794 8.947 -12.921 1.00 78.12 173 LEU A O 1
ATOM 1357 N N . TRP A 1 174 ? 15.777 8.203 -15.032 1.00 85.31 174 TRP A N 1
ATOM 1358 C CA . TRP A 1 174 ? 15.554 6.815 -14.628 1.00 85.31 174 TRP A CA 1
ATOM 1359 C C . TRP A 1 174 ? 16.792 6.259 -13.921 1.00 85.31 174 TRP A C 1
ATOM 1361 O O . TRP A 1 174 ? 16.659 5.639 -12.872 1.00 85.31 174 TRP A O 1
ATOM 1371 N N . TRP A 1 175 ? 17.991 6.527 -14.445 1.00 85.88 175 TRP A N 1
ATOM 1372 C CA . TRP A 1 175 ? 19.249 6.095 -13.829 1.00 85.88 175 TRP A CA 1
ATOM 1373 C C . TRP A 1 175 ? 19.581 6.839 -12.530 1.00 85.88 175 TRP A C 1
ATOM 1375 O O . TRP A 1 175 ? 20.229 6.259 -11.664 1.00 85.88 175 TRP A O 1
ATOM 1385 N N . GLU A 1 176 ? 19.113 8.077 -12.352 1.00 81.12 176 GLU A N 1
ATOM 1386 C CA . GLU A 1 176 ? 19.188 8.777 -11.060 1.00 81.12 176 GLU A CA 1
ATOM 1387 C C . GLU A 1 176 ? 18.330 8.091 -9.986 1.00 81.12 176 GLU A C 1
ATOM 1389 O O . GLU A 1 176 ? 18.761 7.945 -8.844 1.00 81.12 176 GLU A O 1
ATOM 1394 N N . LEU A 1 177 ? 17.126 7.639 -10.354 1.00 78.25 177 LEU A N 1
ATOM 1395 C CA . LEU A 1 177 ? 16.203 6.948 -9.446 1.00 78.25 177 LEU A CA 1
ATOM 1396 C C . LEU A 1 177 ? 16.550 5.463 -9.249 1.00 78.25 177 LEU A C 1
ATOM 1398 O O . LEU A 1 177 ? 16.224 4.882 -8.213 1.00 78.25 177 LEU A O 1
ATOM 1402 N N . HIS A 1 178 ? 17.209 4.851 -10.233 1.00 84.25 178 HIS A N 1
ATOM 1403 C CA . HIS A 1 178 ? 17.568 3.433 -10.271 1.00 84.25 178 HIS A CA 1
ATOM 1404 C C . HIS A 1 178 ? 19.056 3.240 -10.620 1.00 84.25 178 HIS A C 1
ATOM 1406 O O . HIS A 1 178 ? 19.389 2.638 -11.647 1.00 84.25 178 HIS A O 1
ATOM 1412 N N . PRO A 1 179 ? 19.983 3.723 -9.769 1.00 85.00 179 PRO A N 1
ATOM 1413 C CA . PRO A 1 179 ? 21.419 3.705 -10.065 1.00 85.00 179 PRO A CA 1
ATOM 1414 C C . PRO A 1 179 ? 21.983 2.288 -10.238 1.00 85.00 179 PRO A C 1
ATOM 1416 O O . PRO A 1 179 ? 22.914 2.077 -11.020 1.00 85.00 179 PRO A O 1
ATOM 1419 N N . ASP A 1 180 ? 21.377 1.308 -9.565 1.00 87.25 180 ASP A N 1
ATOM 1420 C CA . ASP A 1 180 ? 21.780 -0.100 -9.601 1.00 87.25 180 ASP A CA 1
ATOM 1421 C C . ASP A 1 180 ? 21.157 -0.891 -10.770 1.00 87.25 180 ASP A C 1
ATOM 1423 O O . ASP A 1 180 ? 21.426 -2.082 -10.934 1.00 87.25 180 ASP A O 1
ATOM 1427 N N . GLY A 1 181 ? 20.363 -0.239 -11.626 1.00 89.12 181 GLY A N 1
ATOM 1428 C CA . GLY A 1 181 ? 19.694 -0.864 -12.765 1.00 89.12 181 GLY A CA 1
ATOM 1429 C C . GLY A 1 181 ? 18.279 -1.342 -12.450 1.00 89.12 181 GLY A C 1
ATOM 1430 O O . GLY A 1 181 ? 17.569 -0.733 -11.653 1.00 89.12 181 GLY A O 1
ATOM 1431 N N . ALA A 1 182 ? 17.827 -2.377 -13.169 1.00 89.94 182 ALA A N 1
ATOM 1432 C CA . ALA A 1 182 ? 16.437 -2.822 -13.111 1.00 89.94 182 ALA A CA 1
ATOM 1433 C C . ALA A 1 182 ? 16.046 -3.186 -11.670 1.00 89.94 182 ALA A C 1
ATOM 1435 O O . ALA A 1 182 ? 16.814 -3.867 -10.980 1.00 89.94 182 ALA A O 1
ATOM 1436 N N . PRO A 1 183 ? 14.862 -2.761 -11.201 1.00 90.44 183 PRO A N 1
ATOM 1437 C CA . PRO A 1 183 ? 14.416 -3.122 -9.871 1.00 90.44 183 PRO A CA 1
ATOM 1438 C C . PRO A 1 183 ? 14.232 -4.644 -9.759 1.00 90.44 183 PRO A C 1
ATOM 1440 O O . PRO A 1 183 ? 13.896 -5.306 -10.739 1.00 90.44 183 PRO A O 1
ATOM 1443 N N . PRO A 1 184 ? 14.375 -5.226 -8.557 1.00 92.06 184 PRO A N 1
ATOM 1444 C CA . PRO A 1 184 ? 14.262 -6.673 -8.366 1.00 92.06 184 PRO A CA 1
ATOM 1445 C C . PRO A 1 184 ? 12.836 -7.212 -8.579 1.00 92.06 184 PRO A C 1
ATOM 1447 O O . PRO A 1 184 ? 12.628 -8.422 -8.597 1.00 92.06 184 PRO A O 1
ATOM 1450 N N . THR A 1 185 ? 11.847 -6.328 -8.707 1.00 93.56 185 THR A N 1
ATOM 1451 C CA . THR A 1 185 ? 10.479 -6.640 -9.119 1.00 93.56 185 THR A CA 1
ATOM 1452 C C . THR A 1 185 ? 9.856 -5.423 -9.795 1.00 93.56 185 THR A C 1
ATOM 1454 O O . THR A 1 185 ? 10.180 -4.289 -9.443 1.00 93.56 185 THR A O 1
ATOM 1457 N N . LEU A 1 186 ? 8.930 -5.650 -10.731 1.00 94.31 186 LEU A N 1
ATOM 1458 C CA . LEU A 1 186 ? 8.136 -4.586 -11.357 1.00 94.31 186 LEU A CA 1
ATOM 1459 C C . LEU A 1 186 ? 6.871 -4.237 -10.543 1.00 94.31 186 LEU A C 1
ATOM 1461 O O . LEU A 1 186 ? 6.197 -3.249 -10.832 1.00 94.31 186 LEU A O 1
ATOM 1465 N N . PHE A 1 187 ? 6.545 -5.019 -9.507 1.00 95.50 187 PHE A N 1
ATOM 1466 C CA . PHE A 1 187 ? 5.452 -4.741 -8.568 1.00 95.50 187 PHE A CA 1
ATOM 1467 C C . PHE A 1 187 ? 5.922 -3.777 -7.478 1.00 95.50 187 PHE A C 1
ATOM 1469 O O . PHE A 1 187 ? 6.290 -4.189 -6.377 1.00 95.50 187 PHE A O 1
ATOM 1476 N N . GLN A 1 188 ? 5.961 -2.486 -7.798 1.00 92.31 188 GLN A N 1
ATOM 1477 C CA . GLN A 1 188 ? 6.568 -1.486 -6.924 1.00 92.31 188 GLN A CA 1
ATOM 1478 C C . GLN A 1 188 ? 5.568 -0.448 -6.442 1.00 92.31 188 GLN A C 1
ATOM 1480 O O . GLN A 1 188 ? 4.886 0.183 -7.245 1.00 92.31 188 GLN A O 1
ATOM 1485 N N . HIS A 1 189 ? 5.570 -0.211 -5.132 1.00 93.94 189 HIS A N 1
ATOM 1486 C CA . HIS A 1 189 ? 5.085 1.036 -4.561 1.00 93.94 189 HIS A CA 1
ATOM 1487 C C . HIS A 1 189 ? 6.302 1.931 -4.266 1.00 93.94 189 HIS A C 1
ATOM 1489 O O . HIS A 1 189 ? 7.168 1.488 -3.511 1.00 93.94 189 HIS A O 1
ATOM 1495 N N . PRO A 1 190 ? 6.382 3.180 -4.768 1.00 89.00 190 PRO A N 1
ATOM 1496 C CA . PRO A 1 190 ? 7.607 3.997 -4.727 1.00 89.00 190 PRO A CA 1
ATOM 1497 C C . PRO A 1 190 ? 8.248 4.168 -3.341 1.00 89.00 190 PRO A C 1
ATOM 1499 O O . PRO A 1 190 ? 9.460 4.290 -3.222 1.00 89.00 190 PRO A O 1
ATOM 1502 N N . TRP A 1 191 ? 7.427 4.158 -2.292 1.00 91.31 191 TRP A N 1
ATOM 1503 C CA . TRP A 1 191 ? 7.856 4.317 -0.899 1.00 91.31 191 TRP A CA 1
ATOM 1504 C C . TRP A 1 191 ? 8.172 3.017 -0.149 1.00 91.31 191 TRP A C 1
ATOM 1506 O O . TRP A 1 191 ? 8.677 3.080 0.968 1.00 91.31 191 TRP A O 1
ATOM 1516 N N . TYR A 1 192 ? 7.881 1.849 -0.728 1.00 94.31 192 TYR A N 1
ATOM 1517 C CA . TYR A 1 192 ? 8.050 0.550 -0.066 1.00 94.31 192 TYR A CA 1
ATOM 1518 C C . TYR A 1 192 ? 8.993 -0.367 -0.862 1.00 94.31 192 TYR A C 1
ATOM 1520 O O . TYR A 1 192 ? 8.664 -1.505 -1.198 1.00 94.31 192 TYR A O 1
ATOM 1528 N N . CYS A 1 193 ? 10.182 0.157 -1.176 1.00 91.00 193 CYS A N 1
ATOM 1529 C CA . CYS A 1 193 ? 11.206 -0.509 -1.992 1.00 91.00 193 CYS A CA 1
ATOM 1530 C C . CYS A 1 193 ? 12.475 -0.895 -1.207 1.00 91.00 193 CYS A C 1
ATOM 1532 O O . CYS A 1 193 ? 13.487 -1.259 -1.800 1.00 91.00 193 CYS A O 1
ATOM 1534 N N . TYR A 1 194 ? 12.456 -0.829 0.127 1.00 90.94 194 TYR A N 1
ATOM 1535 C CA . TYR A 1 194 ? 13.630 -1.106 0.965 1.00 90.94 194 TYR A CA 1
ATOM 1536 C C . TYR A 1 194 ? 13.748 -2.593 1.320 1.00 90.94 194 TYR A C 1
ATOM 1538 O O . TYR A 1 194 ? 13.708 -2.972 2.488 1.00 90.94 194 TYR A O 1
ATOM 1546 N N . TYR A 1 195 ? 13.894 -3.445 0.309 1.00 93.81 195 TYR A N 1
ATOM 1547 C CA . TYR A 1 195 ? 13.766 -4.897 0.461 1.00 93.81 195 TYR A CA 1
ATOM 1548 C C . TYR A 1 195 ? 14.717 -5.510 1.498 1.00 93.81 195 TYR A C 1
ATOM 1550 O O . TYR A 1 195 ? 14.317 -6.428 2.204 1.00 93.81 195 TYR A O 1
ATOM 1558 N N . ASP A 1 196 ? 15.926 -4.972 1.663 1.00 92.81 196 ASP A N 1
ATOM 1559 C CA . ASP A 1 196 ? 16.914 -5.502 2.614 1.00 92.81 196 ASP A CA 1
ATOM 1560 C C . ASP A 1 196 ? 16.468 -5.442 4.083 1.00 92.81 196 ASP A C 1
ATOM 1562 O O . ASP A 1 196 ? 16.958 -6.215 4.904 1.00 92.81 196 ASP A O 1
ATOM 1566 N N . GLN A 1 197 ? 15.555 -4.528 4.437 1.00 93.00 197 GLN A N 1
ATOM 1567 C CA . GLN A 1 197 ? 15.037 -4.427 5.808 1.00 93.00 197 GLN A CA 1
ATOM 1568 C C . GLN A 1 197 ? 13.751 -5.232 6.015 1.00 93.00 197 GLN A C 1
ATOM 1570 O O . GLN A 1 197 ? 13.288 -5.380 7.146 1.00 93.00 197 GLN A O 1
ATOM 1575 N N . TYR A 1 198 ? 13.150 -5.729 4.934 1.00 95.12 198 TYR A N 1
ATOM 1576 C CA . TYR A 1 198 ? 11.879 -6.429 4.997 1.00 95.12 198 TYR A CA 1
ATOM 1577 C C . TYR A 1 198 ? 12.089 -7.908 5.344 1.00 95.12 198 TYR A C 1
ATOM 1579 O O . TYR A 1 198 ? 12.925 -8.566 4.719 1.00 95.12 198 TYR A O 1
ATOM 1587 N N . PRO A 1 199 ? 11.325 -8.478 6.298 1.00 92.69 199 PRO A N 1
ATOM 1588 C CA . PRO A 1 199 ? 11.480 -9.873 6.717 1.00 92.69 199 PRO A CA 1
ATOM 1589 C C . PRO A 1 199 ? 11.428 -10.902 5.577 1.00 92.69 199 PRO A C 1
ATOM 1591 O O . PRO A 1 199 ? 12.034 -11.967 5.684 1.00 92.69 199 PRO A O 1
ATOM 1594 N N . GLN A 1 200 ? 10.692 -10.606 4.504 1.00 93.88 200 GLN A N 1
ATOM 1595 C CA . GLN A 1 200 ? 10.499 -11.464 3.330 1.00 93.88 200 GLN A CA 1
ATOM 1596 C C . GLN A 1 200 ? 11.126 -10.867 2.059 1.00 93.88 200 GLN A C 1
ATOM 1598 O O . GLN A 1 200 ? 10.828 -11.314 0.943 1.00 93.88 200 GLN A O 1
ATOM 1603 N N . GLY A 1 201 ? 11.993 -9.862 2.213 1.00 95.75 201 GLY A N 1
ATOM 1604 C CA . GLY A 1 201 ? 12.717 -9.218 1.125 1.00 95.75 201 GLY A CA 1
ATOM 1605 C C . GLY A 1 201 ? 11.792 -8.598 0.080 1.00 95.75 201 GLY A C 1
ATOM 1606 O O . GLY A 1 201 ? 10.809 -7.925 0.390 1.00 95.75 201 GLY A O 1
ATOM 1607 N N . VAL A 1 202 ? 12.083 -8.886 -1.189 1.00 96.75 202 VAL A N 1
ATOM 1608 C CA . VAL A 1 202 ? 11.314 -8.412 -2.353 1.00 96.75 202 VAL A CA 1
ATOM 1609 C C . VAL A 1 202 ? 9.829 -8.769 -2.252 1.00 96.75 202 VAL A C 1
ATOM 1611 O O . VAL A 1 202 ? 8.982 -7.979 -2.657 1.00 96.75 202 VAL A O 1
ATOM 1614 N N . SER A 1 203 ? 9.492 -9.920 -1.660 1.00 97.44 203 SER A N 1
ATOM 1615 C CA . SER A 1 203 ? 8.096 -10.370 -1.561 1.00 97.44 203 SER A CA 1
ATOM 1616 C C . SER A 1 203 ? 7.249 -9.475 -0.659 1.00 97.44 203 SER A C 1
ATOM 1618 O O . SER A 1 203 ? 6.071 -9.292 -0.943 1.00 97.44 203 SER A O 1
ATOM 1620 N N . ASP A 1 204 ? 7.835 -8.862 0.375 1.00 97.44 204 ASP A N 1
ATOM 1621 C CA . ASP A 1 204 ? 7.121 -7.852 1.166 1.00 97.44 204 ASP A CA 1
ATOM 1622 C C . ASP A 1 204 ? 6.856 -6.587 0.342 1.00 97.44 204 ASP A C 1
ATOM 1624 O O . ASP A 1 204 ? 5.791 -5.992 0.457 1.00 97.44 204 ASP A O 1
ATOM 1628 N N . GLY A 1 205 ? 7.777 -6.206 -0.547 1.00 96.94 205 GLY A N 1
ATOM 1629 C CA . GLY A 1 205 ? 7.549 -5.135 -1.519 1.00 96.94 205 GLY A CA 1
ATOM 1630 C C . GLY A 1 205 ? 6.339 -5.393 -2.416 1.00 96.94 205 GLY A C 1
ATOM 1631 O O . GLY A 1 205 ? 5.483 -4.523 -2.581 1.00 96.94 205 GLY A O 1
ATOM 1632 N N . VAL A 1 206 ? 6.232 -6.622 -2.932 1.00 97.94 206 VAL A N 1
ATOM 1633 C CA . VAL A 1 206 ? 5.065 -7.072 -3.707 1.00 97.94 206 VAL A CA 1
ATOM 1634 C C . VAL A 1 206 ? 3.794 -7.057 -2.852 1.00 97.94 206 VAL A C 1
ATOM 1636 O O . VAL A 1 206 ? 2.735 -6.677 -3.346 1.00 97.94 206 VAL A O 1
ATOM 1639 N N . GLY A 1 207 ? 3.896 -7.406 -1.565 1.00 98.06 207 GLY A N 1
ATOM 1640 C CA . GLY A 1 207 ? 2.805 -7.302 -0.593 1.00 98.06 207 GLY A CA 1
ATOM 1641 C C . GLY A 1 207 ? 2.267 -5.876 -0.447 1.00 98.06 207 GLY A C 1
ATOM 1642 O O . GLY A 1 207 ? 1.062 -5.664 -0.588 1.00 98.06 207 GLY A O 1
ATOM 1643 N N . TYR A 1 208 ? 3.153 -4.892 -0.269 1.00 97.94 208 TYR A N 1
ATOM 1644 C CA . TYR A 1 208 ? 2.784 -3.473 -0.200 1.00 97.94 208 TYR A CA 1
ATOM 1645 C C . TYR A 1 208 ? 2.166 -2.970 -1.506 1.00 97.94 208 TYR A C 1
ATOM 1647 O O . TYR A 1 208 ? 1.157 -2.262 -1.489 1.00 97.94 208 TYR A O 1
ATOM 1655 N N . TRP A 1 209 ? 2.736 -3.356 -2.650 1.00 97.75 209 TRP A N 1
ATOM 1656 C CA . TRP A 1 209 ? 2.148 -3.040 -3.949 1.00 97.75 209 TRP A CA 1
ATOM 1657 C C . TRP A 1 209 ? 0.735 -3.623 -4.070 1.00 97.75 209 TRP A C 1
ATOM 1659 O O . TRP A 1 209 ? -0.195 -2.907 -4.435 1.00 97.75 209 TRP A O 1
ATOM 1669 N N . ALA A 1 210 ? 0.537 -4.890 -3.702 1.00 98.38 210 ALA A N 1
ATOM 1670 C CA . ALA A 1 210 ? -0.764 -5.544 -3.776 1.00 98.38 210 ALA A CA 1
ATOM 1671 C C . ALA A 1 210 ? -1.795 -4.900 -2.842 1.00 98.38 210 ALA A C 1
ATOM 1673 O O . ALA A 1 210 ? -2.940 -4.694 -3.235 1.00 98.38 210 ALA A O 1
ATOM 1674 N N . GLU A 1 211 ? -1.393 -4.528 -1.629 1.00 98.25 211 GLU A N 1
ATOM 1675 C CA . GLU A 1 211 ? -2.224 -3.786 -0.685 1.00 98.25 211 GLU A CA 1
ATOM 1676 C C . GLU A 1 211 ? -2.684 -2.451 -1.281 1.00 98.25 211 GLU A C 1
ATOM 1678 O O . GLU A 1 211 ? -3.884 -2.166 -1.324 1.00 98.25 211 GLU A O 1
ATOM 1683 N N . ALA A 1 212 ? -1.752 -1.681 -1.847 1.00 97.56 212 ALA A N 1
ATOM 1684 C CA . ALA A 1 212 ? -2.069 -0.429 -2.516 1.00 97.56 212 ALA A CA 1
ATOM 1685 C C . ALA A 1 212 ? -2.955 -0.627 -3.749 1.00 97.56 212 ALA A C 1
ATOM 1687 O O . ALA A 1 212 ? -3.830 0.196 -4.037 1.00 97.56 212 ALA A O 1
ATOM 1688 N N . ARG A 1 213 ? -2.787 -1.733 -4.481 1.00 97.94 213 ARG A N 1
ATOM 1689 C CA . ARG A 1 213 ? -3.657 -2.079 -5.607 1.00 97.94 213 ARG A CA 1
ATOM 1690 C C . ARG A 1 213 ? -5.071 -2.430 -5.149 1.00 97.94 213 ARG A C 1
ATOM 1692 O O . ARG A 1 213 ? -6.010 -1.847 -5.681 1.00 97.94 213 ARG A O 1
ATOM 1699 N N . ILE A 1 214 ? -5.211 -3.314 -4.167 1.00 98.62 214 ILE A N 1
ATOM 1700 C CA . ILE A 1 214 ? -6.484 -3.907 -3.741 1.00 98.62 214 ILE A CA 1
ATOM 1701 C C . ILE A 1 214 ? -7.269 -2.963 -2.838 1.00 98.62 214 ILE A C 1
ATOM 1703 O O . ILE A 1 214 ? -8.434 -2.688 -3.105 1.00 98.62 214 ILE A O 1
ATOM 1707 N N . LEU A 1 215 ? -6.651 -2.473 -1.764 1.00 98.56 215 LEU A N 1
ATOM 1708 C CA . LEU A 1 215 ? -7.332 -1.626 -0.787 1.00 98.56 215 LEU A CA 1
ATOM 1709 C C . LEU A 1 215 ? -7.422 -0.179 -1.269 1.00 98.56 215 LEU A C 1
ATOM 1711 O O . LEU A 1 215 ? -8.395 0.500 -0.958 1.00 98.56 215 LEU A O 1
ATOM 1715 N N . GLY A 1 216 ? -6.457 0.255 -2.081 1.00 97.50 216 GLY A N 1
ATOM 1716 C CA . GLY A 1 216 ? -6.342 1.613 -2.614 1.00 97.50 216 GLY A CA 1
ATOM 1717 C C . GLY A 1 216 ? -5.143 2.382 -2.063 1.00 97.50 216 GLY A C 1
ATOM 1718 O O . GLY A 1 216 ? -4.777 3.410 -2.623 1.00 97.50 216 GLY A O 1
ATOM 1719 N N . GLY A 1 217 ? -4.483 1.867 -1.029 1.00 97.56 217 GLY A N 1
ATOM 1720 C CA . GLY A 1 217 ? -3.208 2.352 -0.507 1.00 97.56 217 GLY A CA 1
ATOM 1721 C C . GLY A 1 217 ? -2.637 1.373 0.516 1.00 97.56 217 GLY A C 1
ATOM 1722 O O . GLY A 1 217 ? -3.363 0.507 1.003 1.00 97.56 217 GLY A O 1
ATOM 1723 N N . VAL A 1 218 ? -1.353 1.510 0.845 1.00 98.38 218 VAL A N 1
ATOM 1724 C CA . VAL A 1 218 ? -0.783 0.836 2.018 1.00 98.38 218 VAL A CA 1
ATOM 1725 C C . VAL A 1 218 ? -1.449 1.405 3.266 1.00 98.38 218 VAL A C 1
ATOM 1727 O O . VAL A 1 218 ? -1.530 2.625 3.428 1.00 98.38 218 VAL A O 1
ATOM 1730 N N . VAL A 1 219 ? -1.967 0.532 4.125 1.00 98.62 219 VAL A N 1
ATOM 1731 C CA . VAL A 1 219 ? -2.761 0.898 5.293 1.00 98.62 219 VAL A CA 1
ATOM 1732 C C . VAL A 1 219 ? -1.849 1.137 6.485 1.00 98.62 219 VAL A C 1
ATOM 1734 O O . VAL A 1 219 ? -1.125 0.248 6.935 1.00 98.62 219 VAL A O 1
ATOM 1737 N N . LEU A 1 220 ? -1.930 2.346 7.023 1.00 98.50 220 LEU A N 1
ATOM 1738 C CA . LEU A 1 220 ? -1.121 2.852 8.121 1.00 98.50 220 LEU A CA 1
ATOM 1739 C C . LEU A 1 220 ? -2.014 3.270 9.290 1.00 98.50 220 LEU A C 1
ATOM 1741 O O . LEU A 1 220 ? -3.198 3.578 9.125 1.00 98.50 220 LEU A O 1
ATOM 1745 N N . PHE A 1 221 ? -1.423 3.310 10.479 1.00 97.75 221 PHE A N 1
ATOM 1746 C CA . PHE A 1 221 ? -2.129 3.578 11.726 1.00 97.75 221 PHE A CA 1
ATOM 1747 C C . PHE A 1 221 ? -1.424 4.674 12.501 1.00 97.75 221 PHE A C 1
ATOM 1749 O O . PHE A 1 221 ? -0.200 4.797 12.442 1.00 97.75 221 PHE A O 1
ATOM 1756 N N . ASP A 1 222 ? -2.206 5.438 13.252 1.00 97.31 222 ASP A N 1
ATOM 1757 C CA . ASP A 1 222 ? -1.656 6.338 14.251 1.00 97.31 222 ASP A CA 1
ATOM 1758 C C . ASP A 1 222 ? -1.116 5.533 15.437 1.00 97.31 222 ASP A C 1
ATOM 1760 O O . ASP A 1 222 ? -1.855 4.800 16.100 1.00 97.31 222 ASP A O 1
ATOM 1764 N N . ARG A 1 223 ? 0.189 5.638 15.678 1.00 95.75 223 ARG A N 1
ATOM 1765 C CA . ARG A 1 223 ? 0.886 4.980 16.788 1.00 95.75 223 ARG A CA 1
ATOM 1766 C C . ARG A 1 223 ? 1.309 5.969 17.874 1.00 95.75 223 ARG A C 1
ATOM 1768 O O . ARG A 1 223 ? 2.127 5.605 18.721 1.00 95.75 223 ARG A O 1
ATOM 1775 N N . ARG A 1 224 ? 0.808 7.209 17.848 1.00 95.44 224 ARG A N 1
ATOM 1776 C CA . ARG A 1 224 ? 1.022 8.178 18.931 1.00 95.44 224 ARG A CA 1
ATOM 1777 C C . ARG A 1 224 ? 0.352 7.687 20.207 1.00 95.44 224 ARG A C 1
ATOM 1779 O O . ARG A 1 224 ? -0.704 7.054 20.170 1.00 95.44 224 ARG A O 1
ATOM 1786 N N . ASP A 1 225 ? 0.999 7.962 21.332 1.00 92.62 225 ASP A N 1
ATOM 1787 C CA . ASP A 1 225 ? 0.459 7.638 22.646 1.00 92.62 225 ASP A CA 1
ATOM 1788 C C . ASP A 1 225 ? -0.548 8.728 23.049 1.00 92.62 225 ASP A C 1
ATOM 1790 O O . ASP A 1 225 ? -0.135 9.881 23.193 1.00 92.62 225 ASP A O 1
ATOM 1794 N N . PRO A 1 226 ? -1.842 8.402 23.232 1.00 92.31 226 PRO A N 1
ATOM 1795 C CA . PRO A 1 226 ? -2.855 9.386 23.605 1.00 92.31 226 PRO A CA 1
ATOM 1796 C C . PRO A 1 226 ? -2.635 10.022 24.980 1.00 92.31 226 PRO A C 1
ATOM 1798 O O . PRO A 1 226 ? -3.234 11.054 25.256 1.00 92.31 226 PRO A O 1
ATOM 1801 N N . GLU A 1 227 ? -1.784 9.445 25.832 1.00 92.69 227 GLU A N 1
ATOM 1802 C CA . GLU A 1 227 ? -1.407 10.057 27.111 1.00 92.69 227 GLU A CA 1
ATOM 1803 C C . GLU A 1 227 ? -0.234 11.046 26.973 1.00 92.69 227 GLU A C 1
ATOM 1805 O O . GLU A 1 227 ? 0.008 11.846 27.877 1.00 92.69 227 GLU A O 1
ATOM 1810 N N . ALA A 1 228 ? 0.516 10.988 25.866 1.00 92.69 228 ALA A N 1
ATOM 1811 C CA . ALA A 1 228 ? 1.700 11.818 25.631 1.00 92.69 228 ALA A CA 1
ATOM 1812 C C . ALA A 1 228 ? 1.512 12.869 24.524 1.00 92.69 228 ALA A C 1
ATOM 1814 O O . ALA A 1 228 ? 2.277 13.831 24.472 1.00 92.69 228 ALA A O 1
ATOM 1815 N N . ASP A 1 229 ? 0.532 12.685 23.638 1.00 92.19 229 ASP A N 1
ATOM 1816 C CA . ASP A 1 229 ? 0.249 13.568 22.507 1.00 92.19 229 ASP A CA 1
ATOM 1817 C C . ASP A 1 229 ? -1.261 13.839 22.411 1.00 92.19 229 ASP A C 1
ATOM 1819 O O . ASP A 1 229 ? -2.043 12.965 22.033 1.00 92.19 229 ASP A O 1
ATOM 1823 N N . ASP A 1 230 ? -1.661 15.078 22.718 1.00 87.94 230 ASP A N 1
ATOM 1824 C CA . ASP A 1 230 ? -3.056 15.542 22.665 1.00 87.94 230 ASP A CA 1
ATOM 1825 C C . ASP A 1 230 ? -3.673 15.452 21.252 1.00 87.94 230 ASP A C 1
ATOM 1827 O O . ASP A 1 230 ? -4.894 15.514 21.096 1.00 87.94 230 ASP A O 1
ATOM 1831 N N . GLY A 1 231 ? -2.845 15.330 20.210 1.00 88.50 231 GLY A N 1
ATOM 1832 C CA . GLY A 1 231 ? -3.253 15.146 18.819 1.00 88.50 231 GLY A CA 1
ATOM 1833 C C . GLY A 1 231 ? -3.318 13.685 18.365 1.00 88.50 231 GLY A C 1
ATOM 1834 O O . GLY A 1 231 ? -3.562 13.444 17.177 1.00 88.50 231 GLY A O 1
ATOM 1835 N N . ALA A 1 232 ? -3.069 12.719 19.255 1.00 92.81 232 ALA A N 1
ATOM 1836 C CA . ALA A 1 232 ? -3.129 11.298 18.939 1.00 92.81 232 ALA A CA 1
ATOM 1837 C C . ALA A 1 232 ? -4.565 10.836 18.654 1.00 92.81 232 ALA A C 1
ATOM 1839 O O . ALA A 1 232 ? -5.479 10.986 19.464 1.00 92.81 232 ALA A O 1
ATOM 1840 N N . GLU A 1 233 ? -4.747 10.163 17.523 1.00 94.25 233 GLU A N 1
ATOM 1841 C CA . GLU A 1 233 ? -6.004 9.543 17.129 1.00 94.25 233 GLU A CA 1
ATOM 1842 C C . GLU A 1 233 ? -5.787 8.034 16.961 1.00 94.25 233 GLU A C 1
ATOM 1844 O O . GLU A 1 233 ? -5.699 7.542 15.839 1.00 94.25 233 GLU A O 1
ATOM 1849 N N . PRO A 1 234 ? -5.760 7.232 18.043 1.00 90.94 234 PRO A N 1
ATOM 1850 C CA . PRO A 1 234 ? -5.345 5.816 18.011 1.00 90.94 234 PRO A CA 1
ATOM 1851 C C . PRO A 1 234 ? -6.239 4.889 17.164 1.00 90.94 234 PRO A C 1
ATOM 1853 O O . PRO A 1 234 ? -5.978 3.698 17.029 1.00 90.94 234 PRO A O 1
ATOM 1856 N N . ASN A 1 235 ? -7.340 5.410 16.617 1.00 95.12 235 ASN A N 1
ATOM 1857 C CA . ASN A 1 235 ? -8.231 4.696 15.701 1.00 95.12 235 ASN A CA 1
ATOM 1858 C C . ASN A 1 235 ? -8.312 5.367 14.319 1.00 95.12 235 ASN A C 1
ATOM 1860 O O . ASN A 1 235 ? -9.228 5.068 13.548 1.00 95.12 235 ASN A O 1
ATOM 1864 N N . ALA A 1 236 ? -7.431 6.325 14.035 1.00 97.12 236 ALA A N 1
ATOM 1865 C CA . ALA A 1 236 ? -7.255 6.882 12.709 1.00 97.12 236 ALA A CA 1
ATOM 1866 C C . ALA A 1 236 ? -6.553 5.858 11.817 1.00 97.12 236 ALA A C 1
ATOM 1868 O O . ALA A 1 236 ? -5.628 5.156 12.228 1.00 97.12 236 ALA A O 1
ATOM 1869 N N . ILE A 1 237 ? -7.040 5.777 10.584 1.00 98.38 237 ILE A N 1
ATOM 1870 C CA . ILE A 1 237 ? -6.546 4.869 9.558 1.00 98.38 237 ILE A CA 1
ATOM 1871 C C . ILE A 1 237 ? -6.143 5.742 8.389 1.00 98.38 237 ILE A C 1
ATOM 1873 O O . ILE A 1 237 ? -6.934 6.573 7.936 1.00 98.38 237 ILE A O 1
ATOM 1877 N N . TYR A 1 238 ? -4.922 5.551 7.921 1.00 98.69 238 TYR A N 1
ATOM 1878 C CA . TYR A 1 238 ? -4.342 6.321 6.838 1.00 98.69 238 TYR A CA 1
ATOM 1879 C C . TYR A 1 238 ? -4.027 5.397 5.681 1.00 98.69 238 TYR A C 1
ATOM 1881 O O . TYR A 1 238 ? -3.607 4.263 5.893 1.00 98.69 238 TYR A O 1
ATOM 1889 N N . PHE A 1 239 ? -4.226 5.878 4.463 1.00 98.50 239 PHE A N 1
ATOM 1890 C CA . PHE A 1 239 ? -3.829 5.176 3.253 1.00 98.50 239 PHE A CA 1
ATOM 1891 C C . PHE A 1 239 ? -2.668 5.921 2.604 1.00 98.50 239 PHE A C 1
ATOM 1893 O O . PHE A 1 239 ? -2.649 7.151 2.545 1.00 98.50 239 PHE A O 1
ATOM 1900 N N . HIS A 1 240 ? -1.705 5.158 2.104 1.00 97.69 240 HIS A N 1
ATOM 1901 C CA . HIS A 1 240 ? -0.641 5.646 1.245 1.00 97.6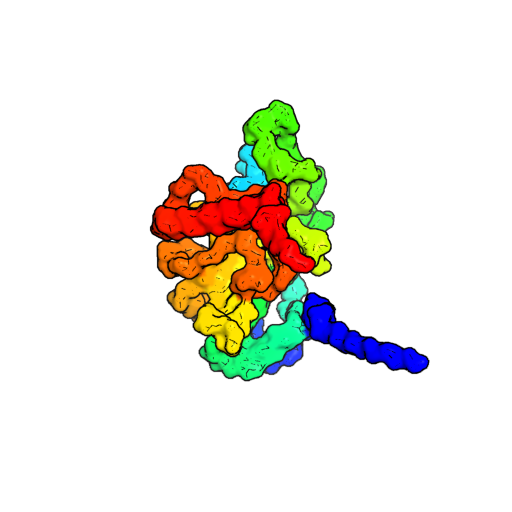9 240 HIS A CA 1
ATOM 1902 C C . HIS A 1 240 ? -0.854 5.068 -0.151 1.00 97.69 240 HIS A C 1
ATOM 1904 O O . HIS A 1 240 ? -0.549 3.905 -0.405 1.00 97.69 240 HIS A O 1
ATOM 1910 N N . SER A 1 241 ? -1.480 5.850 -1.023 1.00 95.06 241 SER A N 1
ATOM 1911 C CA . SER A 1 241 ? -1.740 5.447 -2.404 1.00 95.06 241 SER A CA 1
ATOM 1912 C C . SER A 1 241 ? -0.541 5.754 -3.297 1.00 95.06 241 SER A C 1
ATOM 1914 O O . SER A 1 241 ? 0.186 6.717 -3.084 1.00 95.06 241 SER A O 1
ATOM 1916 N N . ASP A 1 242 ? -0.414 4.991 -4.375 1.00 90.44 242 ASP A N 1
ATOM 1917 C CA . ASP A 1 242 ? 0.523 5.224 -5.476 1.00 90.44 242 ASP A CA 1
ATOM 1918 C C . ASP A 1 242 ? -0.215 5.271 -6.822 1.00 90.44 242 ASP A C 1
ATOM 1920 O O . ASP A 1 242 ? 0.318 4.866 -7.852 1.00 90.44 242 ASP A O 1
ATOM 1924 N N . ARG A 1 243 ? -1.473 5.722 -6.824 1.00 91.44 243 ARG A N 1
ATOM 1925 C CA . ARG A 1 243 ? -2.295 5.831 -8.033 1.00 91.44 243 ARG A CA 1
ATOM 1926 C C . ARG A 1 243 ? -2.018 7.108 -8.811 1.00 91.44 243 ARG A C 1
ATOM 1928 O O . ARG A 1 243 ? -1.841 8.179 -8.224 1.00 91.44 243 ARG A O 1
ATOM 1935 N N . TYR A 1 244 ? -2.026 7.004 -10.138 1.00 87.75 244 TYR A N 1
ATOM 1936 C CA . TYR A 1 244 ? -1.947 8.180 -10.997 1.00 87.75 244 TYR A CA 1
ATOM 1937 C C . TYR A 1 244 ? -3.153 9.099 -10.742 1.00 87.75 244 TYR A C 1
ATOM 1939 O O . TYR A 1 244 ? -4.271 8.630 -10.559 1.00 87.75 244 TYR A O 1
ATOM 1947 N N . GLN A 1 245 ? -2.921 10.417 -10.699 1.00 86.56 245 GLN A N 1
ATOM 1948 C CA . GLN A 1 245 ? -3.951 11.438 -10.429 1.00 86.56 245 GLN A CA 1
ATOM 1949 C C . GLN A 1 245 ? -4.715 11.294 -9.100 1.00 86.56 245 GLN A C 1
ATOM 1951 O O . GLN A 1 245 ? -5.769 11.902 -8.945 1.00 86.56 245 GLN A O 1
ATOM 1956 N N . VAL A 1 246 ? -4.187 10.541 -8.132 1.00 91.31 246 VAL A N 1
ATOM 1957 C CA . VAL A 1 246 ? -4.700 10.532 -6.755 1.00 91.31 246 VAL A CA 1
ATOM 1958 C C . VAL A 1 246 ? -3.795 11.427 -5.919 1.00 91.31 246 VAL A C 1
ATOM 1960 O O . VAL A 1 246 ? -3.808 12.630 -6.103 1.00 91.31 246 VAL A O 1
ATOM 1963 N N . THR A 1 247 ? -2.955 10.887 -5.052 1.00 91.62 247 THR A N 1
ATOM 1964 C CA . THR A 1 247 ? -1.993 11.666 -4.276 1.00 91.62 247 THR A CA 1
ATOM 1965 C C . THR A 1 247 ? -0.796 10.792 -3.981 1.00 91.62 247 THR A C 1
ATOM 1967 O O . THR A 1 247 ? -0.970 9.582 -3.828 1.00 91.62 247 THR A O 1
ATOM 1970 N N . TYR A 1 248 ? 0.398 11.375 -3.902 1.00 91.06 248 TYR A N 1
ATOM 1971 C CA . TYR A 1 248 ? 1.551 10.646 -3.362 1.00 91.06 248 TYR A CA 1
ATOM 1972 C C . TYR A 1 248 ? 1.622 10.715 -1.835 1.00 91.06 248 TYR A C 1
ATOM 1974 O O . TYR A 1 248 ? 2.429 10.012 -1.235 1.00 91.06 248 TYR A O 1
ATOM 1982 N N . ARG A 1 249 ? 0.833 11.596 -1.208 1.00 94.31 249 ARG A N 1
ATOM 1983 C CA . ARG A 1 249 ? 0.889 11.829 0.233 1.00 94.31 249 ARG A CA 1
ATOM 1984 C C . ARG A 1 249 ? 0.055 10.804 0.980 1.00 94.31 249 ARG A C 1
ATOM 1986 O O . ARG A 1 249 ? -0.898 10.231 0.455 1.00 94.31 249 ARG A O 1
ATOM 1993 N N . ILE A 1 250 ? 0.393 10.602 2.243 1.00 97.25 250 ILE A N 1
ATOM 1994 C CA . ILE A 1 250 ? -0.389 9.757 3.140 1.00 97.25 250 ILE A CA 1
ATOM 1995 C C . ILE A 1 250 ? -1.615 10.553 3.565 1.00 97.25 250 ILE A C 1
ATOM 1997 O O . ILE A 1 250 ? -1.490 11.717 3.937 1.00 97.25 250 ILE A O 1
ATOM 2001 N N . TYR A 1 251 ? -2.798 9.950 3.533 1.00 97.69 251 TYR A N 1
ATOM 2002 C CA . TYR A 1 251 ? -4.036 10.645 3.875 1.00 97.69 251 TYR A CA 1
ATOM 2003 C C . TYR A 1 251 ? -4.890 9.830 4.833 1.00 97.69 251 TYR A C 1
ATOM 2005 O O . TYR A 1 251 ? -5.021 8.614 4.704 1.00 97.69 251 TYR A O 1
ATOM 2013 N N . GLN A 1 252 ? -5.493 10.510 5.804 1.00 98.12 252 GLN A N 1
ATOM 2014 C CA . GLN A 1 252 ? -6.434 9.879 6.719 1.00 98.12 252 GLN A CA 1
ATOM 2015 C C . GLN A 1 252 ? -7.737 9.568 5.985 1.00 98.12 252 GLN A C 1
ATOM 2017 O O . GLN A 1 252 ? -8.279 10.433 5.289 1.00 98.12 252 GLN A O 1
ATOM 2022 N N . LEU A 1 253 ? -8.270 8.360 6.161 1.00 98.38 253 LEU A N 1
ATOM 2023 C CA . LEU A 1 253 ? -9.607 8.027 5.686 1.00 98.38 253 LEU A CA 1
ATOM 2024 C C . LEU A 1 253 ? -10.654 8.893 6.386 1.00 98.38 253 LEU A C 1
ATOM 2026 O O . LEU A 1 253 ? -10.607 9.093 7.601 1.00 98.38 253 LEU A O 1
ATOM 2030 N N . THR A 1 254 ? -11.646 9.351 5.625 1.00 97.94 254 THR A N 1
ATOM 2031 C CA . THR A 1 254 ? -12.820 10.003 6.210 1.00 97.94 254 THR A CA 1
ATOM 2032 C C . THR A 1 254 ? -13.660 8.989 6.987 1.00 97.94 254 THR A C 1
ATOM 2034 O O . THR A 1 254 ? -13.628 7.786 6.707 1.00 97.94 254 THR A O 1
ATOM 2037 N N . ASP A 1 255 ? -14.488 9.464 7.920 1.00 96.62 255 ASP A N 1
ATOM 2038 C CA . ASP A 1 255 ? -15.443 8.595 8.622 1.00 96.62 255 ASP A CA 1
ATOM 2039 C C . ASP A 1 255 ? -16.367 7.852 7.645 1.00 96.62 255 ASP A C 1
ATOM 2041 O O . ASP A 1 255 ? -16.679 6.679 7.853 1.00 96.62 255 ASP A O 1
ATOM 2045 N N . GLY A 1 256 ? -16.750 8.503 6.540 1.00 97.56 256 GLY A N 1
ATOM 2046 C CA . GLY A 1 256 ? -17.550 7.899 5.475 1.00 97.56 256 GLY A CA 1
ATOM 2047 C C . GLY A 1 256 ? -16.829 6.745 4.776 1.00 97.56 256 GLY A C 1
ATOM 2048 O O . GLY A 1 256 ? -17.383 5.651 4.684 1.00 97.56 256 GLY A O 1
ATOM 2049 N N . GLN A 1 257 ? -15.581 6.952 4.340 1.00 98.12 257 GLN A N 1
ATOM 2050 C CA . GLN A 1 257 ? -14.758 5.902 3.723 1.00 98.12 257 GLN A CA 1
ATOM 2051 C C . GLN A 1 257 ? -14.500 4.743 4.691 1.00 98.12 257 GLN A C 1
ATOM 2053 O O . GLN A 1 257 ? -14.642 3.577 4.319 1.00 98.12 257 GLN A O 1
ATOM 2058 N N . ARG A 1 258 ? -14.182 5.047 5.954 1.00 97.38 258 ARG A N 1
ATOM 2059 C CA . ARG A 1 258 ? -13.968 4.031 6.989 1.00 97.38 258 ARG A CA 1
ATOM 2060 C C . ARG A 1 258 ? -15.235 3.213 7.235 1.00 97.38 258 ARG A C 1
ATOM 2062 O O . ARG A 1 258 ? -15.167 1.987 7.297 1.00 97.38 258 ARG A O 1
ATOM 2069 N N . GLN A 1 259 ? -16.394 3.858 7.364 1.00 97.31 259 GLN A N 1
ATOM 2070 C CA . GLN A 1 259 ? -17.657 3.156 7.590 1.00 97.31 259 GLN A CA 1
ATOM 2071 C C . GLN A 1 259 ? -18.056 2.302 6.381 1.00 97.31 259 GLN A C 1
ATOM 2073 O O . GLN A 1 259 ? -18.515 1.174 6.552 1.00 97.31 259 GLN A O 1
ATOM 2078 N N . LEU A 1 260 ? -17.846 2.812 5.168 1.00 97.62 260 LEU A N 1
ATOM 2079 C CA . LEU A 1 260 ? -18.064 2.097 3.913 1.00 97.62 260 LEU A CA 1
ATOM 2080 C C . LEU A 1 260 ? -17.192 0.830 3.831 1.00 97.62 260 LEU A C 1
ATOM 2082 O O . LEU A 1 260 ? -17.720 -0.252 3.566 1.00 97.62 260 LEU A O 1
ATOM 2086 N N . LEU A 1 261 ? -15.899 0.931 4.163 1.00 98.38 261 LEU A N 1
ATOM 2087 C CA . LEU A 1 261 ? -14.999 -0.222 4.266 1.00 98.38 261 LEU A CA 1
ATOM 2088 C C . LEU A 1 261 ? -15.495 -1.239 5.299 1.00 98.38 261 LEU A C 1
ATOM 2090 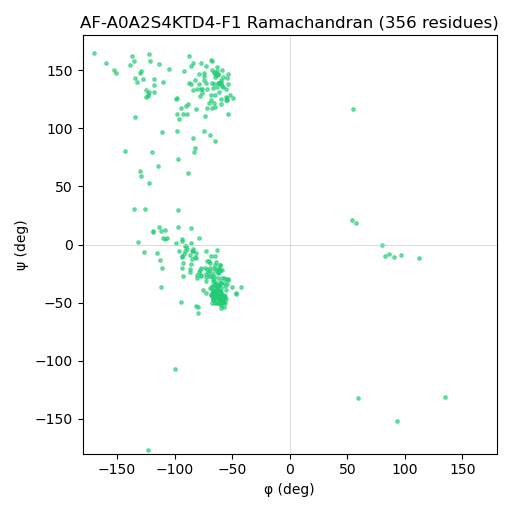O O . LEU A 1 261 ? -15.603 -2.427 5.009 1.00 98.38 261 LEU A O 1
ATOM 2094 N N . LEU A 1 262 ? -15.831 -0.787 6.507 1.00 97.88 262 LEU A N 1
ATOM 2095 C CA . LEU A 1 262 ? -16.270 -1.671 7.588 1.00 97.88 262 LEU A CA 1
ATOM 2096 C C . LEU A 1 262 ? -17.586 -2.382 7.270 1.00 97.88 262 LEU A C 1
ATOM 2098 O O . LEU A 1 262 ? -17.718 -3.566 7.581 1.00 97.88 262 LEU A O 1
ATOM 2102 N N . ASN A 1 263 ? -18.533 -1.690 6.635 1.00 97.50 263 ASN A N 1
ATOM 2103 C CA . ASN A 1 263 ? -19.788 -2.283 6.176 1.00 97.50 263 ASN A CA 1
ATOM 2104 C C . ASN A 1 263 ? -19.520 -3.415 5.181 1.00 97.50 263 ASN A C 1
ATOM 2106 O O . ASN A 1 263 ? -20.108 -4.487 5.302 1.00 97.50 263 ASN A O 1
ATOM 2110 N N . PHE A 1 264 ? -18.598 -3.202 4.242 1.00 98.31 264 PHE A N 1
ATOM 2111 C CA . PHE A 1 264 ? -18.186 -4.225 3.288 1.00 98.31 264 PHE A CA 1
ATOM 2112 C C . PHE A 1 264 ? -17.494 -5.415 3.965 1.00 98.31 264 PHE A C 1
ATOM 2114 O O . PHE A 1 264 ? -17.912 -6.557 3.774 1.00 98.31 264 PHE A O 1
ATOM 2121 N N . LEU A 1 265 ? -16.492 -5.166 4.815 1.00 97.75 265 LEU A N 1
ATOM 2122 C CA . LEU A 1 265 ? -15.758 -6.220 5.526 1.00 97.75 265 LEU A CA 1
ATOM 2123 C C . LEU A 1 265 ? -16.677 -7.065 6.422 1.00 97.75 265 LEU A C 1
ATOM 2125 O O . LEU A 1 265 ? -16.464 -8.261 6.599 1.00 97.75 265 LEU A O 1
ATOM 2129 N N . GLN A 1 266 ? -17.715 -6.462 6.999 1.00 95.94 266 GLN A N 1
ATOM 2130 C CA . GLN A 1 266 ? -18.626 -7.154 7.912 1.00 95.94 266 GLN A CA 1
ATOM 2131 C C . GLN A 1 266 ? -19.894 -7.685 7.236 1.00 95.94 266 GLN A C 1
ATOM 2133 O O . GLN A 1 266 ? -20.663 -8.384 7.907 1.00 95.94 266 GLN A O 1
ATOM 2138 N N . SER A 1 267 ? -20.107 -7.391 5.948 1.00 96.25 267 SER A N 1
ATOM 2139 C CA . SER A 1 267 ? -21.300 -7.828 5.225 1.00 96.25 267 SER A CA 1
ATOM 2140 C C . SER A 1 267 ? -21.414 -9.350 5.219 1.00 96.25 267 SER A C 1
ATOM 2142 O O . SER A 1 267 ? -20.421 -10.069 5.093 1.00 96.25 267 SER A O 1
ATOM 2144 N N . GLN A 1 268 ? -22.648 -9.824 5.384 1.00 93.75 268 GLN A N 1
ATOM 2145 C CA . GLN A 1 268 ? -23.020 -11.238 5.312 1.00 93.75 268 GLN A CA 1
ATOM 2146 C C . GLN A 1 268 ? -23.617 -11.609 3.953 1.00 93.75 268 GLN A C 1
ATOM 2148 O O . GLN A 1 268 ? -24.026 -12.753 3.759 1.00 93.75 268 GLN A O 1
ATOM 2153 N N . ASP A 1 269 ? -23.694 -10.648 3.033 1.00 92.00 269 ASP A N 1
ATOM 2154 C CA . ASP A 1 269 ? -24.168 -10.897 1.682 1.00 92.00 269 ASP A CA 1
ATOM 2155 C C . ASP A 1 269 ? -23.199 -11.831 0.955 1.00 92.00 269 ASP A C 1
ATOM 2157 O O . ASP A 1 269 ? -21.991 -11.796 1.172 1.00 92.00 269 ASP A O 1
ATOM 2161 N N . ILE A 1 270 ? -23.725 -12.655 0.048 1.00 82.44 270 ILE A N 1
ATOM 2162 C CA . ILE A 1 270 ? -22.907 -13.605 -0.727 1.00 82.44 270 ILE A CA 1
ATOM 2163 C C . ILE A 1 270 ? -21.929 -12.860 -1.653 1.00 82.44 270 ILE A C 1
ATOM 2165 O O . ILE A 1 270 ? -20.840 -13.350 -1.934 1.00 82.44 270 ILE A O 1
ATOM 2169 N N . ARG A 1 271 ? -22.331 -11.679 -2.140 1.00 83.38 271 ARG A N 1
ATOM 2170 C CA . ARG A 1 271 ? -21.526 -10.781 -2.981 1.00 83.38 271 ARG A CA 1
ATOM 2171 C C . ARG A 1 271 ? -21.831 -9.330 -2.609 1.00 83.38 271 ARG A C 1
ATOM 2173 O O . ARG A 1 271 ? -22.670 -8.710 -3.266 1.00 83.38 271 ARG A O 1
ATOM 2180 N N . PRO A 1 272 ? -21.231 -8.807 -1.529 1.00 90.62 272 PRO A N 1
ATOM 2181 C CA . PRO A 1 272 ? -21.430 -7.416 -1.160 1.00 90.62 272 PRO A CA 1
ATOM 2182 C C . PRO A 1 272 ? -20.862 -6.499 -2.245 1.00 90.62 272 PRO A C 1
ATOM 2184 O O . PRO A 1 272 ? -19.844 -6.810 -2.863 1.00 90.62 272 PRO A O 1
ATOM 2187 N N . ALA A 1 273 ? -21.512 -5.355 -2.464 1.00 93.00 273 ALA A N 1
ATOM 2188 C CA . ALA A 1 273 ? -20.971 -4.325 -3.341 1.00 93.00 273 ALA A CA 1
ATOM 2189 C C . ALA A 1 273 ? -19.615 -3.860 -2.791 1.00 93.00 273 ALA A C 1
ATOM 2191 O O . ALA A 1 273 ? -19.524 -3.422 -1.641 1.00 93.00 273 ALA A O 1
ATOM 2192 N N . SER A 1 274 ? -18.565 -4.003 -3.601 1.00 95.81 274 SER A N 1
ATOM 2193 C CA . SER A 1 274 ? -17.205 -3.686 -3.177 1.00 95.81 274 SER A CA 1
ATOM 2194 C C . SER A 1 274 ? -16.969 -2.174 -3.192 1.00 95.81 274 SER A C 1
ATOM 2196 O O . SER A 1 274 ? -17.196 -1.544 -4.225 1.00 95.81 274 SER A O 1
ATOM 2198 N N . PRO A 1 275 ? -16.479 -1.586 -2.087 1.00 97.00 275 PRO A N 1
ATOM 2199 C CA . PRO A 1 275 ? -15.986 -0.218 -2.062 1.00 97.00 275 PRO A CA 1
ATOM 2200 C C . PRO A 1 275 ? -14.530 -0.094 -2.521 1.00 97.00 275 PRO A C 1
ATOM 2202 O O . PRO A 1 275 ? -13.986 1.005 -2.515 1.00 97.00 275 PRO A O 1
ATOM 2205 N N . LEU A 1 276 ? -13.874 -1.219 -2.807 1.00 97.88 276 LEU A N 1
ATOM 2206 C CA . LEU A 1 276 ? -12.449 -1.271 -3.083 1.00 97.88 276 LEU A CA 1
ATOM 2207 C C . LEU A 1 276 ? -12.166 -1.038 -4.574 1.00 97.88 276 LEU A C 1
ATOM 2209 O O . LEU A 1 276 ? -12.872 -1.617 -5.406 1.00 97.88 276 LEU A O 1
ATOM 2213 N N . PRO A 1 277 ? -11.118 -0.268 -4.919 1.00 97.88 277 PRO A N 1
ATOM 2214 C CA . PRO A 1 277 ? -10.189 0.415 -4.012 1.00 97.88 277 PRO A CA 1
ATOM 2215 C C . PRO A 1 277 ? -10.777 1.718 -3.437 1.00 97.88 277 PRO A C 1
ATOM 2217 O O . PRO A 1 277 ? -11.499 2.439 -4.123 1.00 97.88 277 PRO A O 1
ATOM 2220 N N . ILE A 1 278 ? -10.417 2.058 -2.197 1.00 97.75 278 ILE A N 1
ATOM 2221 C CA . ILE A 1 278 ? -10.739 3.355 -1.586 1.00 97.75 278 ILE A CA 1
ATOM 2222 C C . ILE A 1 278 ? -9.599 4.322 -1.890 1.00 97.75 278 ILE A C 1
ATOM 2224 O O . ILE A 1 278 ? -8.462 4.093 -1.486 1.00 97.75 278 ILE A O 1
ATOM 2228 N N . LEU A 1 279 ? -9.913 5.405 -2.596 1.00 96.00 279 LEU A N 1
ATOM 2229 C CA . LEU A 1 279 ? -8.941 6.408 -3.025 1.00 96.00 279 LEU A CA 1
ATOM 2230 C C . LEU A 1 279 ? -9.186 7.754 -2.339 1.00 96.00 279 LEU A C 1
ATOM 2232 O O . LEU A 1 279 ? -10.307 8.063 -1.924 1.00 96.00 279 LEU A O 1
ATOM 2236 N N . CYS A 1 280 ? -8.122 8.552 -2.251 1.00 94.88 280 CYS A N 1
ATOM 2237 C CA . CYS A 1 280 ? -8.170 9.928 -1.770 1.00 94.88 280 CYS A CA 1
ATOM 2238 C C . CYS A 1 280 ? -9.126 10.761 -2.627 1.00 94.88 280 CYS A C 1
ATOM 2240 O O . CYS A 1 280 ? -9.094 10.694 -3.856 1.00 94.88 280 CYS A O 1
ATOM 2242 N N . GLY A 1 281 ? -9.944 11.570 -1.969 1.00 91.62 281 GLY A N 1
ATOM 2243 C CA . GLY A 1 281 ? -10.685 12.655 -2.592 1.00 91.62 281 GLY A CA 1
ATOM 2244 C C . GLY A 1 281 ? -10.361 13.981 -1.914 1.00 91.62 281 GLY A C 1
ATOM 2245 O O . GLY A 1 281 ? -9.575 14.048 -0.965 1.00 91.62 281 GLY A O 1
ATOM 2246 N N . ASP A 1 282 ? -11.027 15.044 -2.356 1.00 89.94 282 ASP A N 1
ATOM 2247 C CA . ASP A 1 282 ? -10.875 16.367 -1.745 1.00 89.94 282 ASP A CA 1
ATOM 2248 C C . ASP A 1 282 ? -11.214 16.334 -0.248 1.00 89.94 282 ASP A C 1
ATOM 2250 O O . ASP A 1 282 ? -10.613 17.063 0.534 1.00 89.94 282 ASP A O 1
ATOM 2254 N N . ASP A 1 283 ? -12.107 15.430 0.170 1.00 93.69 283 ASP A N 1
ATOM 2255 C CA . ASP A 1 283 ? -12.541 15.263 1.559 1.00 93.69 283 ASP A CA 1
ATOM 2256 C C . ASP A 1 283 ? -11.504 14.687 2.517 1.00 93.69 283 ASP A C 1
ATOM 2258 O O . ASP A 1 283 ? -11.626 14.853 3.734 1.00 93.69 283 ASP A O 1
ATOM 2262 N N . ASN A 1 284 ? -10.427 14.118 1.987 1.00 96.12 284 ASN A N 1
ATOM 2263 C CA . ASN A 1 284 ? -9.292 13.658 2.770 1.00 96.12 284 ASN A CA 1
ATOM 2264 C C . ASN A 1 284 ? -8.360 14.835 3.087 1.00 96.12 284 ASN A C 1
ATOM 2266 O O . ASN A 1 284 ? -7.372 15.097 2.396 1.00 96.12 284 ASN A O 1
ATOM 2270 N N . ARG A 1 285 ? -8.730 15.566 4.144 1.00 93.88 285 ARG A N 1
ATOM 2271 C CA . ARG A 1 285 ? -8.124 16.848 4.526 1.00 93.88 285 ARG A CA 1
ATOM 2272 C C . ARG A 1 285 ? -6.880 16.717 5.409 1.00 93.88 285 ARG A C 1
ATOM 2274 O O . ARG A 1 285 ? -6.052 17.617 5.413 1.00 93.88 285 ARG A O 1
ATOM 2281 N N . ILE A 1 286 ? -6.732 15.605 6.131 1.00 94.75 286 ILE A N 1
ATOM 2282 C CA . ILE A 1 286 ? -5.556 15.336 6.968 1.00 94.75 286 ILE A CA 1
ATOM 2283 C C . ILE A 1 286 ? -4.552 14.546 6.133 1.00 94.75 286 ILE A C 1
ATOM 2285 O O . ILE A 1 286 ? -4.819 13.399 5.760 1.00 94.75 286 ILE A O 1
ATOM 2289 N N . ARG A 1 287 ? -3.419 15.185 5.827 1.00 94.12 287 ARG A N 1
ATOM 2290 C CA . ARG A 1 287 ? -2.359 14.652 4.969 1.00 94.12 287 ARG A CA 1
ATOM 2291 C C . ARG A 1 287 ? -1.009 14.716 5.670 1.00 94.12 287 ARG A C 1
ATOM 2293 O O . ARG A 1 287 ? -0.719 15.674 6.380 1.00 94.12 287 ARG A O 1
ATOM 2300 N N . VAL A 1 288 ? -0.195 13.695 5.449 1.00 95.31 288 VAL A N 1
ATOM 2301 C CA . VAL A 1 288 ? 1.161 13.573 5.980 1.00 95.31 288 VAL A CA 1
ATOM 2302 C C . VAL A 1 288 ? 2.110 13.411 4.804 1.00 95.31 288 VAL A C 1
ATOM 2304 O O . VAL A 1 288 ? 1.869 12.601 3.905 1.00 95.31 288 VAL A O 1
ATOM 2307 N N . ASP A 1 289 ? 3.176 14.204 4.807 1.00 95.06 289 ASP A N 1
ATOM 2308 C CA . ASP A 1 289 ? 4.234 14.072 3.815 1.00 95.06 289 ASP A CA 1
ATOM 2309 C C . ASP A 1 289 ? 5.003 12.770 4.101 1.00 95.06 289 ASP A C 1
ATOM 2311 O O . ASP A 1 289 ? 5.496 12.587 5.217 1.00 95.06 289 ASP A O 1
ATOM 2315 N N . PRO A 1 290 ? 5.080 11.831 3.146 1.00 94.44 290 PRO A N 1
ATOM 2316 C CA . PRO A 1 290 ? 5.768 10.557 3.349 1.00 94.44 290 PRO A CA 1
ATOM 2317 C C . PRO A 1 290 ? 7.279 10.711 3.572 1.00 94.44 290 PRO A C 1
ATOM 2319 O O . PRO A 1 290 ? 7.892 9.784 4.099 1.00 94.44 290 PRO A O 1
ATOM 2322 N N . GLU A 1 291 ? 7.847 11.865 3.208 1.00 93.81 291 GLU A N 1
ATOM 2323 C CA . GLU A 1 291 ? 9.220 12.284 3.495 1.00 93.81 291 GLU A CA 1
ATOM 2324 C C . GLU A 1 291 ? 9.498 12.520 4.987 1.00 93.81 291 GLU A C 1
ATOM 2326 O O . GLU A 1 291 ? 10.652 12.435 5.413 1.00 93.81 291 GLU A O 1
ATOM 2331 N N . GLU A 1 292 ? 8.473 12.841 5.787 1.00 93.50 292 GLU A N 1
ATOM 2332 C CA . GLU A 1 292 ? 8.665 13.099 7.216 1.00 93.50 292 GLU A CA 1
ATOM 2333 C C . GLU A 1 292 ? 9.078 11.805 7.933 1.00 93.50 292 GLU A C 1
ATOM 2335 O O . GLU A 1 292 ? 8.490 10.741 7.683 1.00 93.50 292 GLU A O 1
ATOM 2340 N N . PRO A 1 293 ? 10.039 11.859 8.873 1.00 91.88 293 PRO A N 1
ATOM 2341 C CA . PRO A 1 293 ? 10.469 10.674 9.599 1.00 91.88 293 PRO A CA 1
ATOM 2342 C C . PRO A 1 293 ? 9.288 9.970 10.279 1.00 91.88 293 PRO A C 1
ATOM 2344 O O . PRO A 1 293 ? 8.581 10.539 11.113 1.00 91.88 293 PRO A O 1
ATOM 2347 N N . ILE A 1 294 ? 9.093 8.682 9.983 1.00 93.75 294 ILE A N 1
ATOM 2348 C CA . ILE A 1 294 ? 7.999 7.885 10.573 1.00 93.75 294 ILE A CA 1
ATOM 2349 C C . ILE A 1 294 ? 8.103 7.771 12.100 1.00 93.75 294 ILE A C 1
ATOM 2351 O O . ILE A 1 294 ? 7.104 7.573 12.790 1.00 93.75 294 ILE A O 1
ATOM 2355 N N . GLY A 1 295 ? 9.314 7.930 12.641 1.00 91.38 295 GLY A N 1
ATOM 2356 C CA . GLY A 1 295 ? 9.560 8.011 14.076 1.00 91.38 295 GLY A CA 1
ATOM 2357 C C . GLY A 1 295 ? 9.019 9.290 14.720 1.00 91.38 295 GLY A C 1
ATOM 2358 O O . GLY A 1 295 ? 8.752 9.259 15.919 1.00 91.38 295 GLY A O 1
ATOM 2359 N N . GLU A 1 296 ? 8.827 10.364 13.956 1.00 91.88 296 GLU A N 1
ATOM 2360 C CA . GLU A 1 296 ? 8.281 11.645 14.419 1.00 91.88 296 GLU A CA 1
ATOM 2361 C C . GLU A 1 296 ? 6.775 11.714 14.179 1.00 91.88 296 GLU A C 1
ATOM 2363 O O . GLU A 1 296 ? 6.019 11.972 15.110 1.00 91.88 296 GLU A O 1
ATOM 2368 N N . THR A 1 297 ? 6.320 11.386 12.966 1.00 93.94 297 THR A N 1
ATOM 2369 C CA . THR A 1 297 ? 4.881 11.391 12.643 1.00 93.94 297 THR A CA 1
ATOM 2370 C C . THR A 1 297 ? 4.113 10.295 13.371 1.00 93.94 297 THR A C 1
ATOM 2372 O O . THR A 1 297 ? 2.913 10.428 13.595 1.00 93.94 297 THR A O 1
ATOM 2375 N N . LYS A 1 298 ? 4.794 9.189 13.709 1.00 96.06 298 LYS A N 1
ATOM 2376 C CA . LYS A 1 298 ? 4.216 7.966 14.284 1.00 96.06 298 LYS A CA 1
ATOM 2377 C C . LYS A 1 298 ? 3.063 7.374 13.461 1.00 96.06 298 LYS A C 1
ATOM 2379 O O . LYS A 1 298 ? 2.283 6.585 13.989 1.00 96.06 298 LYS A O 1
ATOM 2384 N N . ILE A 1 299 ? 2.976 7.705 12.172 1.00 97.31 299 ILE A N 1
ATOM 2385 C CA . ILE A 1 299 ? 1.999 7.128 11.247 1.00 97.31 299 ILE A CA 1
ATOM 2386 C C . ILE A 1 299 ? 2.678 6.009 10.462 1.00 97.31 299 ILE A C 1
ATOM 2388 O O . ILE A 1 299 ? 3.388 6.266 9.487 1.00 97.31 299 ILE A O 1
ATOM 2392 N N . TYR A 1 300 ? 2.489 4.767 10.904 1.00 96.44 300 TYR A N 1
ATOM 2393 C CA . TYR A 1 300 ? 3.067 3.577 10.274 1.00 96.44 300 TYR A CA 1
ATOM 2394 C C . TYR A 1 300 ? 2.304 2.306 10.665 1.00 96.44 300 TYR A C 1
ATOM 2396 O O . TYR A 1 300 ? 1.671 2.233 11.725 1.00 96.44 300 TYR A O 1
ATOM 2404 N N . ARG A 1 301 ? 2.389 1.263 9.833 1.00 94.38 301 ARG A N 1
ATOM 2405 C CA . ARG A 1 301 ? 1.985 -0.087 10.239 1.00 94.38 301 ARG A CA 1
ATOM 2406 C C . ARG A 1 301 ? 3.106 -0.745 11.024 1.00 94.38 301 ARG A C 1
ATOM 2408 O O . ARG A 1 301 ? 2.874 -1.170 12.159 1.00 94.38 301 ARG A O 1
ATOM 2415 N N . ASP A 1 302 ? 4.300 -0.756 10.440 1.00 92.75 302 ASP A N 1
ATOM 2416 C CA . ASP A 1 302 ? 5.532 -1.288 11.012 1.00 92.75 302 ASP A CA 1
ATOM 2417 C C . ASP A 1 302 ? 6.617 -0.198 11.007 1.00 92.75 302 ASP A C 1
ATOM 2419 O O . ASP A 1 302 ? 6.830 0.472 10.003 1.00 92.75 302 ASP A O 1
ATOM 2423 N N . ILE A 1 303 ? 7.335 -0.009 12.120 1.00 91.62 303 ILE A N 1
ATOM 2424 C CA . ILE A 1 303 ? 8.298 1.106 12.268 1.00 91.62 303 ILE A CA 1
ATOM 2425 C C . ILE A 1 303 ? 9.504 1.020 11.314 1.00 91.62 303 ILE A C 1
ATOM 2427 O O . ILE A 1 303 ? 10.286 1.954 11.214 1.00 91.62 303 ILE A O 1
ATOM 2431 N N . TRP A 1 304 ? 9.679 -0.104 10.625 1.00 91.06 304 TRP A N 1
ATOM 2432 C CA . TRP A 1 304 ? 10.747 -0.342 9.655 1.00 91.06 304 TRP A CA 1
ATOM 2433 C C . TRP A 1 304 ? 10.241 -0.317 8.206 1.00 91.06 304 TRP A C 1
ATOM 2435 O O . TRP A 1 304 ? 10.996 -0.628 7.298 1.00 91.06 304 TRP A O 1
ATOM 2445 N N . GLU A 1 305 ? 8.975 0.012 7.939 1.00 91.06 305 GLU A N 1
ATOM 2446 C CA . GLU A 1 305 ? 8.409 -0.073 6.581 1.00 91.06 305 GLU A CA 1
ATOM 2447 C C . GLU A 1 305 ? 9.030 0.935 5.589 1.00 91.06 305 GLU A C 1
ATOM 2449 O O . GLU A 1 305 ? 9.135 0.645 4.395 1.00 91.06 305 GLU A O 1
ATOM 2454 N N . ARG A 1 306 ? 9.487 2.094 6.087 1.00 92.19 306 ARG A N 1
ATOM 2455 C CA . ARG A 1 306 ? 10.061 3.216 5.323 1.00 92.19 306 ARG A CA 1
ATOM 2456 C C . ARG A 1 306 ? 11.333 3.721 6.004 1.00 92.19 306 ARG A C 1
ATOM 2458 O O . ARG A 1 306 ? 11.397 3.748 7.231 1.00 92.19 306 ARG A O 1
ATOM 2465 N N . LYS A 1 307 ? 12.339 4.122 5.221 1.00 88.88 307 LYS A N 1
ATOM 2466 C CA . LYS A 1 307 ? 13.556 4.759 5.747 1.00 88.88 307 LYS A CA 1
ATOM 2467 C C . LYS A 1 307 ? 13.403 6.283 5.768 1.00 88.88 307 LYS A C 1
ATOM 2469 O O . LYS A 1 307 ? 12.711 6.820 4.905 1.00 88.88 307 LYS A O 1
ATOM 2474 N N . PRO A 1 308 ? 14.045 6.981 6.720 1.00 87.12 308 PRO A N 1
ATOM 2475 C CA . PRO A 1 308 ? 14.230 8.424 6.620 1.00 87.12 308 PRO A CA 1
ATOM 2476 C C . PRO A 1 308 ? 15.009 8.782 5.352 1.00 87.12 308 PRO A C 1
ATOM 2478 O O . PRO A 1 308 ? 15.874 8.011 4.929 1.00 87.12 308 PRO A O 1
ATOM 2481 N N . LEU A 1 309 ? 14.741 9.964 4.798 1.00 85.50 309 LEU A N 1
ATOM 2482 C CA . LEU A 1 309 ? 15.527 10.498 3.690 1.00 85.50 309 LEU A CA 1
ATOM 2483 C C . LEU A 1 309 ? 16.978 10.744 4.118 1.00 85.50 309 LEU A C 1
ATOM 2485 O O . LEU A 1 309 ? 17.252 11.323 5.173 1.00 85.50 309 LEU A O 1
ATOM 2489 N N . THR A 1 310 ? 17.905 10.333 3.265 1.00 84.31 310 THR A N 1
ATOM 2490 C CA . THR A 1 310 ? 19.315 10.711 3.315 1.00 84.31 310 THR A CA 1
ATOM 2491 C C . THR A 1 310 ? 19.542 12.012 2.532 1.00 84.31 310 THR A C 1
ATOM 2493 O O . THR A 1 310 ? 18.713 12.373 1.699 1.00 84.31 310 THR A O 1
ATOM 2496 N N . PRO A 1 311 ? 20.665 12.729 2.740 1.00 79.38 311 PRO A N 1
ATOM 2497 C CA . PRO A 1 311 ? 20.917 14.011 2.064 1.00 79.38 311 PRO A CA 1
ATOM 2498 C C . PRO A 1 311 ? 20.928 13.956 0.528 1.00 79.38 311 PRO A C 1
ATOM 2500 O O . PRO A 1 311 ? 20.744 14.981 -0.126 1.00 79.38 311 PRO A O 1
ATOM 2503 N N . ASN A 1 312 ? 21.169 12.771 -0.040 1.00 79.62 312 ASN A N 1
ATOM 2504 C CA . ASN A 1 312 ? 21.198 12.551 -1.485 1.00 79.62 312 ASN A CA 1
ATOM 2505 C C . ASN A 1 312 ? 19.847 12.085 -2.040 1.00 79.62 312 ASN A C 1
ATOM 2507 O O . ASN A 1 312 ? 19.697 12.016 -3.259 1.00 79.62 312 ASN A O 1
ATOM 2511 N N . ASP A 1 313 ? 18.885 11.743 -1.179 1.00 82.56 313 ASP A N 1
ATOM 2512 C CA . ASP A 1 313 ? 17.578 11.292 -1.636 1.00 82.56 313 ASP A CA 1
ATOM 2513 C C . ASP A 1 313 ? 16.756 12.478 -2.164 1.00 82.56 313 ASP A C 1
ATOM 2515 O O . ASP A 1 313 ? 16.782 13.572 -1.588 1.00 82.56 313 ASP A O 1
ATOM 2519 N N . PRO A 1 314 ? 15.990 12.285 -3.250 1.00 81.19 314 PRO A N 1
ATOM 2520 C CA . PRO A 1 314 ? 15.109 13.321 -3.758 1.00 81.19 314 PRO A CA 1
ATOM 2521 C C . PRO A 1 314 ? 13.948 13.570 -2.785 1.00 81.19 314 PRO A C 1
ATOM 2523 O O . PRO A 1 314 ? 13.165 12.670 -2.486 1.00 81.19 314 PRO A O 1
ATOM 2526 N N . ASP A 1 315 ? 13.781 14.821 -2.355 1.00 89.06 315 ASP A N 1
ATOM 2527 C CA . ASP A 1 315 ? 12.642 15.261 -1.544 1.00 89.06 315 ASP A CA 1
ATOM 2528 C C . ASP A 1 315 ? 11.576 15.910 -2.441 1.00 89.06 315 ASP A C 1
ATOM 2530 O O . ASP A 1 315 ? 11.785 16.985 -3.016 1.00 89.06 315 ASP A O 1
ATOM 2534 N N . ARG A 1 316 ? 10.405 15.274 -2.581 1.00 85.56 316 ARG A N 1
ATOM 2535 C CA . ARG A 1 316 ? 9.361 15.759 -3.503 1.00 85.56 316 ARG A CA 1
ATOM 2536 C C . ARG A 1 316 ? 8.677 17.031 -3.022 1.00 85.56 316 ARG A C 1
ATOM 2538 O O . ARG A 1 316 ? 8.014 17.687 -3.829 1.00 85.56 316 ARG A O 1
ATOM 2545 N N . ARG A 1 317 ? 8.845 17.409 -1.757 1.00 90.50 317 ARG A N 1
ATOM 2546 C CA . ARG A 1 317 ? 8.337 18.674 -1.221 1.00 90.50 317 ARG A CA 1
ATOM 2547 C C . ARG A 1 317 ? 9.129 19.866 -1.767 1.00 90.50 317 ARG A C 1
ATOM 2549 O O . ARG A 1 317 ? 8.579 20.958 -1.873 1.00 90.50 317 ARG A O 1
ATOM 2556 N N . LEU A 1 318 ? 10.378 19.656 -2.203 1.00 88.00 318 LEU A N 1
ATOM 2557 C CA . LEU A 1 318 ? 11.243 20.683 -2.804 1.00 88.00 318 LEU A CA 1
ATOM 2558 C C . LEU A 1 318 ? 10.939 20.988 -4.281 1.00 88.00 318 LEU A C 1
ATOM 2560 O O . LEU A 1 318 ? 11.663 21.769 -4.898 1.00 88.00 318 LEU A O 1
ATOM 2564 N N . LYS A 1 319 ? 9.878 20.414 -4.864 1.00 80.81 319 LYS A N 1
ATOM 2565 C CA . LYS A 1 319 ? 9.439 20.758 -6.226 1.00 80.81 319 LYS A CA 1
ATOM 2566 C C . LYS A 1 319 ? 9.234 22.268 -6.370 1.00 80.81 319 LYS A C 1
ATOM 2568 O O . LYS A 1 319 ? 8.651 22.908 -5.499 1.00 80.81 319 LYS A O 1
ATOM 2573 N N . ASP A 1 320 ? 9.675 22.814 -7.498 1.00 74.94 320 ASP A N 1
ATOM 2574 C CA . ASP A 1 320 ? 9.570 24.232 -7.861 1.00 74.94 320 ASP A CA 1
ATOM 2575 C C . ASP A 1 320 ? 8.164 24.624 -8.352 1.00 74.94 320 ASP A C 1
ATOM 2577 O O . ASP A 1 320 ? 7.769 25.790 -8.275 1.00 74.94 320 ASP A O 1
ATOM 2581 N N . VAL A 1 321 ? 7.385 23.646 -8.822 1.00 77.00 321 VAL A N 1
ATOM 2582 C CA . VAL A 1 321 ? 5.996 23.820 -9.256 1.00 77.00 321 VAL A CA 1
ATOM 2583 C C . VAL A 1 321 ? 5.021 23.422 -8.148 1.00 77.00 321 VAL A C 1
ATOM 2585 O O . VAL A 1 321 ? 5.018 22.289 -7.666 1.00 77.00 321 VAL A O 1
ATOM 2588 N N . CYS A 1 322 ? 4.112 24.338 -7.810 1.00 76.75 322 CYS A N 1
ATOM 2589 C CA . CYS A 1 322 ? 2.989 24.059 -6.921 1.00 76.75 322 CYS A CA 1
ATOM 2590 C C . CYS A 1 322 ? 1.935 23.200 -7.640 1.00 76.75 322 CYS A C 1
ATOM 2592 O O . CYS A 1 322 ? 1.238 23.682 -8.537 1.00 76.75 322 CYS A O 1
ATOM 2594 N N . THR A 1 323 ? 1.783 21.935 -7.242 1.00 74.25 323 THR A N 1
ATOM 2595 C CA . THR A 1 323 ? 0.734 21.047 -7.770 1.00 74.25 323 THR A CA 1
ATOM 2596 C C . THR A 1 323 ? -0.469 21.016 -6.830 1.00 74.25 323 THR A C 1
ATOM 2598 O O . THR A 1 323 ? -0.699 20.048 -6.104 1.00 74.25 323 THR A O 1
ATOM 2601 N N . THR A 1 324 ? -1.240 22.108 -6.823 1.00 67.88 324 THR A N 1
ATOM 2602 C CA . THR A 1 324 ? -2.525 22.132 -6.101 1.00 67.88 324 THR A CA 1
ATOM 2603 C C . THR A 1 324 ? -3.510 21.102 -6.668 1.00 67.88 324 THR A C 1
ATOM 2605 O O . THR A 1 324 ? -3.507 20.821 -7.868 1.00 67.88 324 THR A O 1
ATOM 2608 N N . GLY A 1 325 ? -4.331 20.522 -5.794 1.00 79.31 325 GLY A N 1
ATOM 2609 C CA . GLY A 1 325 ? -5.249 19.424 -6.079 1.00 79.31 325 GLY A CA 1
ATOM 2610 C C . GLY A 1 325 ? -5.174 18.345 -4.997 1.00 79.31 325 GLY A C 1
ATOM 2611 O O . GLY A 1 325 ? -5.221 18.614 -3.794 1.00 79.31 325 GLY A O 1
ATOM 2612 N N . LEU A 1 326 ? -5.037 17.092 -5.415 1.00 85.69 326 LEU A N 1
ATOM 2613 C CA . LEU A 1 326 ? -4.994 15.966 -4.486 1.00 85.69 326 LEU A CA 1
ATOM 2614 C C . LEU A 1 326 ? -3.616 15.737 -3.835 1.00 85.69 326 LEU A C 1
ATOM 2616 O O . LEU A 1 326 ? -3.554 15.049 -2.823 1.00 85.69 326 LEU A O 1
ATOM 2620 N N . ASP A 1 327 ? -2.534 16.369 -4.301 1.00 87.81 327 ASP A N 1
ATOM 2621 C CA . ASP A 1 327 ? -1.265 16.408 -3.550 1.00 87.81 327 ASP A CA 1
ATOM 2622 C C . ASP A 1 327 ? -1.341 17.473 -2.438 1.00 87.81 327 ASP A C 1
ATOM 2624 O O . ASP A 1 327 ? -1.331 17.146 -1.248 1.00 87.81 327 ASP A O 1
ATOM 2628 N N . TRP A 1 328 ? -1.583 18.737 -2.791 1.00 90.00 328 TRP A N 1
ATOM 2629 C CA . TRP A 1 328 ? -1.808 19.821 -1.823 1.00 90.00 328 TRP A CA 1
ATOM 2630 C C . TRP A 1 328 ? -3.147 20.506 -2.063 1.00 90.00 328 TRP A C 1
ATOM 2632 O O . TRP A 1 328 ? -3.448 20.915 -3.182 1.00 90.00 328 TRP A O 1
ATOM 2642 N N . LEU A 1 329 ? -3.952 20.651 -1.015 1.00 89.19 329 LEU A N 1
ATOM 2643 C CA . LEU A 1 329 ? -5.291 21.234 -1.100 1.00 89.19 329 LEU A CA 1
ATOM 2644 C C . LEU A 1 329 ? -5.248 22.741 -1.325 1.00 89.19 329 LEU A C 1
ATOM 2646 O O . LEU A 1 329 ? -6.149 23.303 -1.948 1.00 89.19 329 LEU A O 1
ATOM 2650 N N . THR A 1 330 ? -4.214 23.396 -0.801 1.00 90.81 330 THR A N 1
ATOM 2651 C CA . THR A 1 330 ? -4.012 24.839 -0.915 1.00 90.81 330 THR A CA 1
ATOM 2652 C C . THR A 1 330 ? -2.558 25.164 -1.236 1.00 90.81 330 THR A C 1
ATOM 2654 O O . THR A 1 330 ? -1.647 24.354 -1.048 1.00 90.81 330 THR A O 1
ATOM 2657 N N . VAL A 1 331 ? -2.333 26.383 -1.725 1.00 90.69 331 VAL A N 1
ATOM 2658 C CA . VAL A 1 331 ? -0.980 26.903 -1.962 1.00 90.69 331 VAL A CA 1
ATOM 2659 C C . VAL A 1 331 ? -0.231 27.071 -0.638 1.00 90.69 331 VAL A C 1
ATOM 2661 O O . VAL A 1 331 ? 0.979 26.875 -0.587 1.00 90.69 331 VAL A O 1
ATOM 2664 N N . GLU A 1 332 ? -0.936 27.430 0.432 1.00 91.88 332 GLU A N 1
ATOM 2665 C CA . GLU A 1 332 ? -0.390 27.566 1.781 1.00 91.88 332 GLU A CA 1
ATOM 2666 C C . GLU A 1 332 ? 0.148 26.227 2.294 1.0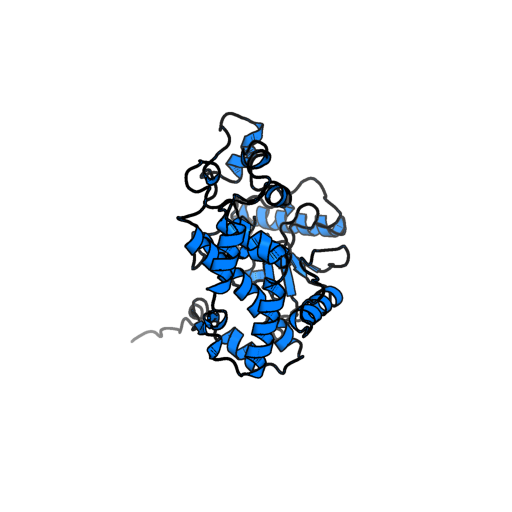0 91.88 332 GLU A C 1
ATOM 2668 O O . GLU A 1 332 ? 1.293 26.168 2.728 1.00 91.88 332 GLU A O 1
ATOM 2673 N N . GLU A 1 333 ? -0.618 25.144 2.145 1.00 91.38 333 GLU A N 1
ATOM 2674 C CA . GLU A 1 333 ? -0.187 23.801 2.545 1.00 91.38 333 GLU A CA 1
ATOM 2675 C C . GLU A 1 333 ? 1.061 23.351 1.769 1.00 91.38 333 GLU A C 1
ATOM 2677 O O . GLU A 1 333 ? 2.001 22.800 2.346 1.00 91.38 333 GLU A O 1
ATOM 2682 N N . TRP A 1 334 ? 1.105 23.630 0.460 1.00 92.56 334 TRP A N 1
ATOM 2683 C CA . TRP A 1 334 ? 2.296 23.376 -0.350 1.00 92.56 334 TRP A CA 1
ATOM 2684 C C . TRP A 1 334 ? 3.505 24.178 0.149 1.00 92.56 334 TRP A C 1
ATOM 2686 O O . TRP A 1 334 ? 4.582 23.610 0.306 1.00 92.56 334 TRP A O 1
ATOM 2696 N N . LYS A 1 335 ? 3.339 25.473 0.458 1.00 92.00 335 LYS A N 1
ATOM 2697 C CA . LYS A 1 335 ? 4.422 26.316 0.997 1.00 92.00 335 LYS A CA 1
ATOM 2698 C C . LYS A 1 335 ? 4.935 25.806 2.339 1.00 92.00 335 LYS A C 1
ATOM 2700 O O . LYS A 1 335 ? 6.139 25.832 2.560 1.00 92.00 335 LYS A O 1
ATOM 2705 N N . GLU A 1 336 ? 4.051 25.356 3.223 1.00 93.06 336 GLU A N 1
ATOM 2706 C CA . GLU A 1 336 ? 4.433 24.786 4.519 1.00 93.06 336 GLU A CA 1
ATOM 2707 C C . GLU A 1 336 ? 5.229 23.488 4.348 1.00 93.06 336 GLU A C 1
ATOM 2709 O O . GLU A 1 336 ? 6.276 23.325 4.970 1.00 93.06 336 GLU A O 1
ATOM 2714 N N . SER A 1 337 ? 4.768 22.593 3.469 1.00 92.25 337 SER A N 1
ATOM 2715 C CA . SER A 1 337 ? 5.478 21.357 3.115 1.00 92.25 337 SER A CA 1
ATOM 2716 C C . SER A 1 337 ? 6.858 21.650 2.512 1.00 92.25 337 SER A C 1
ATOM 2718 O O . SER A 1 337 ? 7.868 21.108 2.964 1.00 92.25 337 SER A O 1
ATOM 2720 N N . HIS A 1 338 ? 6.921 22.592 1.569 1.00 93.38 338 HIS A N 1
ATOM 2721 C CA . HIS A 1 338 ? 8.161 23.049 0.947 1.00 93.38 338 HIS A CA 1
ATOM 2722 C C . HIS A 1 338 ? 9.122 23.683 1.962 1.00 93.38 338 HIS A C 1
ATOM 2724 O O . HIS A 1 338 ? 10.327 23.440 1.922 1.00 93.38 338 HIS A O 1
ATOM 2730 N N . HIS A 1 339 ? 8.602 24.475 2.903 1.00 92.94 339 HIS A N 1
ATOM 2731 C CA . HIS A 1 339 ? 9.405 25.108 3.944 1.00 92.94 339 HIS A CA 1
ATOM 2732 C C . HIS A 1 339 ? 10.023 24.080 4.894 1.00 92.94 339 HIS A C 1
ATOM 2734 O O . HIS A 1 339 ? 11.228 24.147 5.126 1.00 92.94 339 HIS A O 1
ATOM 2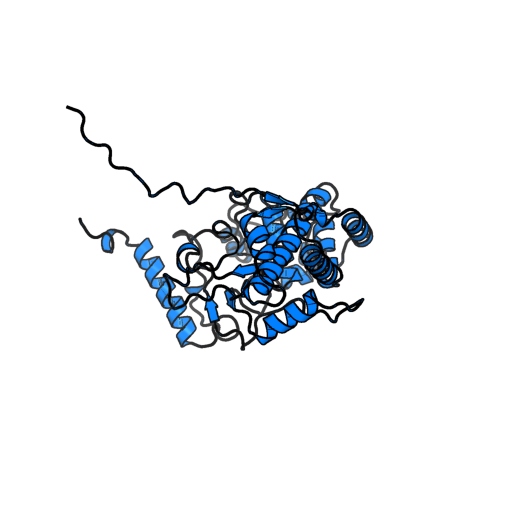740 N N . ARG A 1 340 ? 9.247 23.092 5.369 1.00 92.94 340 ARG A N 1
ATOM 2741 C CA . ARG A 1 340 ? 9.779 21.995 6.199 1.00 92.94 340 ARG A CA 1
ATOM 2742 C C . ARG A 1 340 ? 10.910 21.255 5.492 1.00 92.94 340 ARG A C 1
ATOM 2744 O O . ARG A 1 340 ? 11.961 21.031 6.081 1.00 92.94 340 ARG A O 1
ATOM 2751 N N . ALA A 1 341 ? 10.732 20.949 4.210 1.00 91.88 341 ALA A N 1
ATOM 2752 C CA . ALA A 1 341 ? 11.761 20.296 3.408 1.00 91.88 341 ALA A CA 1
ATOM 2753 C C . ALA A 1 341 ? 13.035 21.141 3.277 1.00 91.88 341 ALA A C 1
ATOM 2755 O O . ALA A 1 341 ? 14.145 20.624 3.402 1.00 91.88 341 ALA A O 1
ATOM 2756 N N . PHE A 1 342 ? 12.882 22.453 3.079 1.00 90.69 342 PHE A N 1
ATOM 2757 C CA . PHE A 1 342 ? 14.008 23.379 3.035 1.00 90.69 342 PHE A CA 1
ATOM 2758 C C . PHE A 1 342 ? 14.747 23.435 4.376 1.00 90.69 342 PHE A C 1
ATOM 2760 O O . PHE A 1 342 ? 15.973 23.382 4.393 1.00 90.69 342 PHE A O 1
ATOM 2767 N N . GLU A 1 343 ? 14.029 23.496 5.500 1.00 89.62 343 GLU A N 1
ATOM 2768 C CA . GLU A 1 343 ? 14.637 23.460 6.834 1.00 89.62 343 GLU A CA 1
ATOM 2769 C C . GLU A 1 343 ? 15.390 22.151 7.088 1.00 89.62 343 GLU A C 1
ATOM 2771 O O . GLU A 1 343 ? 16.514 22.180 7.593 1.00 89.62 343 GLU A O 1
ATOM 2776 N N . THR A 1 344 ? 14.805 21.008 6.718 1.00 87.88 344 THR A N 1
ATOM 2777 C CA . THR A 1 344 ? 15.461 19.699 6.827 1.00 87.88 344 THR A CA 1
ATOM 2778 C C . THR A 1 344 ? 16.743 19.666 6.006 1.00 87.88 344 THR A C 1
ATOM 2780 O O . THR A 1 344 ? 17.800 19.331 6.542 1.00 87.88 344 THR A O 1
ATOM 2783 N N . LYS A 1 345 ? 16.681 20.077 4.735 1.00 86.88 345 LYS A N 1
ATOM 2784 C CA . LYS A 1 345 ? 17.853 20.120 3.858 1.00 86.88 345 LYS A CA 1
ATOM 2785 C C . LYS A 1 345 ? 18.925 21.073 4.384 1.00 86.88 345 LYS A C 1
ATOM 2787 O O . LYS A 1 345 ? 20.098 20.724 4.417 1.00 86.88 345 LYS A O 1
ATOM 2792 N N . TRP A 1 346 ? 18.528 22.246 4.866 1.00 86.88 346 TRP A N 1
ATOM 2793 C CA . TRP A 1 346 ? 19.446 23.227 5.435 1.00 86.88 346 TRP A CA 1
ATOM 2794 C C . TRP A 1 346 ? 20.186 22.686 6.667 1.00 86.88 346 TRP A C 1
ATOM 2796 O O . TRP A 1 346 ? 21.397 22.867 6.788 1.00 86.88 346 TRP A O 1
ATOM 2806 N N . LYS A 1 347 ? 19.488 21.975 7.562 1.00 86.69 347 LYS A N 1
ATOM 2807 C CA . LYS A 1 347 ? 20.107 21.307 8.721 1.00 86.69 347 LYS A CA 1
ATOM 2808 C C . LYS A 1 347 ? 21.079 20.198 8.305 1.00 86.69 347 LYS A C 1
ATOM 2810 O O . LYS A 1 347 ? 22.097 20.016 8.963 1.00 86.69 347 LYS A O 1
ATOM 2815 N N . GLN A 1 348 ? 20.773 19.469 7.231 1.00 85.50 348 GLN A N 1
ATOM 2816 C CA . GLN A 1 348 ? 21.637 18.412 6.696 1.00 85.50 348 GLN A CA 1
ATOM 2817 C C . GLN A 1 348 ? 22.889 18.966 6.001 1.00 85.50 348 GLN A C 1
ATOM 2819 O O . GLN A 1 348 ? 23.972 18.418 6.188 1.00 85.50 348 GLN A O 1
ATOM 2824 N N . ASP A 1 349 ? 22.747 20.044 5.226 1.00 85.25 349 ASP A N 1
ATOM 2825 C CA . ASP A 1 349 ? 23.841 20.654 4.461 1.00 85.25 349 ASP A CA 1
ATOM 2826 C C . ASP A 1 349 ? 24.781 21.489 5.361 1.00 85.25 349 ASP A C 1
ATOM 2828 O O . ASP A 1 349 ? 25.967 21.633 5.056 1.00 85.25 349 ASP A O 1
ATOM 2832 N N . TYR A 1 350 ? 24.280 22.011 6.491 1.00 86.19 350 TYR A N 1
ATOM 2833 C CA . TYR A 1 350 ? 25.038 22.850 7.431 1.00 86.19 350 TYR A CA 1
ATOM 2834 C C . TYR A 1 350 ? 24.935 22.378 8.895 1.00 86.19 350 TYR A C 1
ATOM 2836 O O . TYR A 1 350 ? 24.512 23.155 9.756 1.00 86.19 350 TYR A O 1
ATOM 2844 N N . PRO A 1 351 ? 25.346 21.139 9.222 1.00 81.94 351 PRO A N 1
ATOM 2845 C CA . PRO A 1 351 ? 25.157 20.569 10.557 1.00 81.94 351 PRO A CA 1
ATOM 2846 C C . PRO A 1 351 ? 25.870 21.374 11.655 1.00 81.94 351 PRO A C 1
ATOM 2848 O O . PRO A 1 351 ? 25.321 21.542 12.742 1.00 81.94 351 PRO A O 1
ATOM 2851 N N . ASP A 1 352 ? 27.034 21.956 11.350 1.00 84.69 352 ASP A N 1
ATOM 2852 C CA . ASP A 1 352 ? 27.853 22.732 12.295 1.00 84.69 352 ASP A CA 1
ATOM 2853 C C . ASP A 1 352 ? 27.182 24.034 12.777 1.00 84.69 352 ASP A C 1
ATOM 2855 O O . ASP A 1 352 ? 27.569 24.592 13.801 1.00 84.69 352 ASP A O 1
ATOM 2859 N N . LEU A 1 353 ? 26.182 24.543 12.045 1.00 77.25 353 LEU A N 1
ATOM 2860 C CA . LEU A 1 353 ? 25.406 25.724 12.451 1.00 77.25 353 LEU A CA 1
ATOM 2861 C C . LEU A 1 353 ? 24.285 25.385 13.447 1.00 77.25 353 LEU A C 1
ATOM 2863 O O . LEU A 1 353 ? 23.677 26.299 14.002 1.00 77.25 353 LEU A O 1
ATOM 2867 N N . PHE A 1 354 ? 24.005 24.093 13.647 1.00 67.56 354 PHE A N 1
ATOM 2868 C CA . PHE A 1 354 ? 22.924 23.580 14.496 1.00 67.56 354 PHE A CA 1
ATOM 2869 C C . PHE A 1 354 ? 23.402 22.572 15.544 1.00 67.56 354 PHE A C 1
ATOM 2871 O O . PHE A 1 354 ? 22.618 22.172 16.403 1.00 67.56 354 PHE A O 1
ATOM 2878 N N . SER A 1 355 ? 24.671 22.162 15.504 1.00 57.84 355 SER A N 1
ATOM 2879 C CA . SER A 1 355 ? 25.325 21.547 16.648 1.00 57.84 355 SER A CA 1
ATOM 2880 C C . SER A 1 355 ? 25.632 22.649 17.655 1.00 57.84 355 SER A C 1
ATOM 2882 O O . SER A 1 355 ? 26.626 23.366 17.512 1.00 57.84 355 SER A O 1
ATOM 2884 N N . ASP A 1 356 ? 24.776 22.809 18.660 1.00 56.34 356 ASP A N 1
ATOM 2885 C CA . ASP A 1 356 ? 25.168 23.569 19.837 1.00 56.34 356 ASP A CA 1
ATOM 2886 C C . ASP A 1 356 ? 26.465 22.962 20.388 1.00 56.34 356 ASP A C 1
ATOM 2888 O O . ASP A 1 356 ? 26.577 21.760 20.641 1.00 56.34 356 ASP A O 1
ATOM 2892 N N . THR A 1 357 ? 27.473 23.820 20.510 1.00 48.69 357 THR A N 1
ATOM 2893 C CA . THR A 1 357 ? 28.589 23.627 21.424 1.00 48.69 357 THR A CA 1
ATOM 2894 C C . THR A 1 357 ? 28.034 23.390 22.824 1.00 48.69 357 THR A C 1
ATOM 2896 O O . THR A 1 357 ? 27.512 24.335 23.410 1.00 48.69 357 THR A O 1
ATOM 2899 N N . ASP A 1 358 ? 28.206 22.179 23.347 1.00 40.59 358 ASP A N 1
ATOM 2900 C CA . ASP A 1 358 ? 28.265 21.881 24.783 1.00 40.59 358 ASP A CA 1
ATOM 2901 C C . ASP A 1 358 ? 29.302 20.781 25.060 1.00 40.59 358 ASP A C 1
ATOM 2903 O O . ASP A 1 358 ? 29.222 19.692 24.440 1.00 40.59 358 ASP A O 1
#

Sequence (358 aa):
MPRSATLDGGQDIQNAQFKKLAMDNLHDRHRAIFSRALSNVLATEIAELTCAQIVDGIPLSSVEKDGYGRSLSRKHPLHEVHTELCPGVLERTHQLRSELNSDTLQFDSRLIHGYMAASPGSRAFQTHLIELIARAVHDIAAEIHKIALNTSPHKDDGLSSWTPPKEDWEDELWWELHPDGAPPTLFQHPWYCYYDQYPQGVSDGVGYWAEARILGGVVLFDRRDPEADDGAEPNAIYFHSDRYQVTYRIYQLTDGQRQLLLNFLQSQDIRPASPLPILCGDDNRIRVDPEEPIGETKIYRDIWERKPLTPNDPDRRLKDVCTTGLDWLTVEEWKESHHRAFETKWKQDYPDLFSDTD

pLDDT: mean 88.17, std 14.76, range [25.7, 98.69]

Radius of gyration: 21.84 Å; Cα contacts (8 Å, |Δi|>4): 512; chains: 1; bounding box: 61×52×72 Å

Organism: NCBI:txid94208

Mean predicted aligned error: 6.93 Å

Secondary structure (DSSP, 8-state):
-PPP-----SSTTTT--PPEEEGGGS-HHHHHHHHHHHHHHHTSHHHHHHHHHHHHTS--HHHHHTBTT-SS-TT-THHHH-SSPPTTHHHHHHHHHHH--GGG-EEEHHHHHHHHHSPTTSHHHHHHHHHHHHHHHHHHHHHHHHHHTTT-TTSSSSSTT----TT-GGGHHHHHH-TTSS-S-S---TT---GGGSTTTHHHHHHHHHHHHHTSSEEEEB---TTT-TT--TT-EEEE--BTTS-SSEEEPPHHHHHHHHHHHH--SSSPPP-PSP---TT---EE-TTS-HHHH-B-SSTTSSPPPPTTS--GGG-SS--BTTTBSSHHHHHHHHHHHHHHHHHHH-GGGTS---

Solvent-accessible surface area (backbone atoms only — not comparable to full-atom values): 20744 Å² total; per-residue (Å²): 135,88,78,85,81,81,84,85,88,81,74,84,78,84,74,71,80,61,58,69,39,47,46,76,76,47,56,70,71,60,36,52,50,50,54,46,22,47,48,51,53,57,70,32,70,58,34,46,54,49,50,22,27,43,38,32,56,49,60,40,26,70,60,49,68,39,27,53,89,45,93,65,64,93,81,45,64,51,71,75,73,28,74,65,82,60,91,65,29,62,63,50,38,52,51,53,58,72,68,57,59,77,54,72,44,66,41,49,39,67,57,54,49,50,32,69,71,30,56,88,87,37,64,63,19,51,42,38,50,51,53,53,45,49,51,50,50,18,52,52,40,19,50,46,32,64,71,20,59,90,70,18,83,47,65,84,72,51,70,64,66,52,68,80,64,89,87,40,79,91,42,46,67,54,43,72,78,32,75,90,48,50,54,99,56,74,52,68,29,94,74,39,70,62,30,92,74,37,97,61,26,64,30,46,22,34,4,47,23,44,24,22,63,32,52,23,15,36,68,26,29,40,65,45,51,64,93,79,34,94,83,39,46,72,64,46,45,28,34,39,26,48,38,49,96,38,26,76,40,28,29,39,57,41,73,66,58,49,50,51,48,50,51,45,35,66,48,85,58,97,75,60,79,76,69,65,50,51,72,79,54,87,80,40,74,53,70,44,65,75,74,54,47,53,87,75,72,26,56,39,75,51,94,71,58,58,80,67,77,53,97,85,52,88,60,79,49,65,54,91,68,87,62,66,51,65,67,20,85,39,71,66,57,43,50,53,46,26,46,53,43,48,53,53,50,48,49,66,78,41,46,79,82,70,55,77,90,125